Protein AF-A0AAD7ADW1-F1 (afdb_monomer_lite)

Foldseek 3Di:
DDDPDDQPLDQDPVNVPPVLQVVVLVVCLVVQKDKDWPPDADPDPRDPVSVCCVVNNQWDWDDDPTMIMIHGSDPVSNVVVLQVDDFDADPDPDPVRLQVQLVVPADPVLQPDDPPDDPPDDPDPSQVSVLVSSVVSSCVVGVSWPWPQQDDDPDNVLTFRTWTWHDDPPPQIEIETEAEAEAPPCVVVVVQLPDCPHSCVVVVVVHHDYYDYHYPYDDD

Radius of gyration: 21.93 Å; chains: 1; bounding box: 51×50×72 Å

pLDDT: mean 74.42, std 15.29, range [32.97, 94.06]

Structure (mmCIF, N/CA/C/O backbone):
data_AF-A0AAD7ADW1-F1
#
_entry.id   AF-A0AAD7ADW1-F1
#
loop_
_atom_site.group_PDB
_atom_site.id
_atom_site.type_symbol
_atom_site.label_atom_id
_atom_site.label_alt_id
_atom_site.label_comp_id
_atom_site.label_asym_id
_atom_site.label_entity_id
_atom_site.label_seq_id
_atom_site.pdbx_PDB_ins_code
_atom_site.Cartn_x
_atom_site.Cartn_y
_atom_site.Cartn_z
_atom_site.occupancy
_atom_site.B_iso_or_equiv
_atom_site.auth_seq_id
_atom_site.auth_comp_id
_atom_site.auth_asym_id
_atom_site.auth_atom_id
_atom_site.pdbx_PDB_model_num
ATOM 1 N N . MET A 1 1 ? 5.273 10.277 -41.025 1.00 32.97 1 MET A N 1
ATOM 2 C CA . MET A 1 1 ? 4.365 9.192 -41.452 1.00 32.97 1 MET A CA 1
ATOM 3 C C . MET A 1 1 ? 3.601 8.736 -40.211 1.00 32.97 1 MET A C 1
ATOM 5 O O . MET A 1 1 ? 4.194 8.105 -39.349 1.00 32.97 1 MET A O 1
ATOM 9 N N . ARG A 1 2 ? 2.361 9.212 -40.030 1.00 33.06 2 ARG A N 1
ATOM 10 C CA . ARG A 1 2 ? 1.515 8.905 -38.862 1.00 33.06 2 ARG A CA 1
ATOM 11 C C . ARG A 1 2 ? 0.907 7.514 -39.063 1.00 33.06 2 ARG A C 1
ATOM 13 O O . ARG A 1 2 ? 0.354 7.270 -40.129 1.00 33.06 2 ARG A O 1
ATOM 20 N N . ARG A 1 3 ? 1.047 6.612 -38.088 1.00 39.38 3 ARG A N 1
ATOM 21 C CA . ARG A 1 3 ? 0.281 5.358 -38.040 1.00 39.38 3 ARG A CA 1
ATOM 22 C C . ARG A 1 3 ? -0.955 5.591 -37.179 1.00 39.38 3 ARG A C 1
ATOM 24 O O . ARG A 1 3 ? -0.830 6.104 -36.070 1.00 39.38 3 ARG A O 1
ATOM 31 N N . ASP A 1 4 ? -2.106 5.193 -37.705 1.00 40.00 4 ASP A N 1
ATOM 32 C CA . ASP A 1 4 ? -3.432 5.195 -37.077 1.00 40.00 4 ASP A CA 1
ATOM 33 C C . ASP A 1 4 ? -3.526 4.193 -35.912 1.00 40.00 4 ASP A C 1
ATOM 35 O O . ASP A 1 4 ? -4.302 3.239 -35.926 1.00 40.00 4 ASP A O 1
ATOM 39 N N . GLY A 1 5 ? -2.688 4.369 -34.895 1.00 40.34 5 GLY A N 1
ATOM 40 C CA . GLY A 1 5 ? -2.762 3.628 -33.647 1.00 40.34 5 GLY A CA 1
ATOM 41 C C . GLY A 1 5 ? -3.269 4.556 -32.562 1.00 40.34 5 GLY A C 1
ATOM 42 O O . GLY A 1 5 ? -2.527 5.422 -32.109 1.00 40.34 5 GLY A O 1
ATOM 43 N N . GLN A 1 6 ? -4.517 4.375 -32.129 1.00 38.44 6 GLN A N 1
ATOM 44 C CA . GLN A 1 6 ? -4.940 4.859 -30.813 1.00 38.44 6 GLN A CA 1
ATOM 45 C C . GLN A 1 6 ? -3.859 4.451 -29.793 1.00 38.44 6 GLN A C 1
ATOM 47 O O . GLN A 1 6 ? -3.497 3.268 -29.773 1.00 38.44 6 GLN A O 1
ATOM 52 N N . PRO A 1 7 ? -3.306 5.385 -28.999 1.00 41.81 7 PRO A N 1
ATOM 53 C CA . PRO A 1 7 ? -2.331 5.038 -27.976 1.00 41.81 7 PRO A CA 1
ATOM 54 C C . PRO A 1 7 ? -2.943 3.986 -27.046 1.00 41.81 7 PRO A C 1
ATOM 56 O O . PRO A 1 7 ? -3.970 4.208 -26.404 1.00 41.81 7 PRO A O 1
ATOM 59 N N . ARG A 1 8 ? -2.352 2.788 -27.035 1.00 54.62 8 ARG A N 1
ATOM 60 C CA . ARG A 1 8 ? -2.798 1.685 -26.184 1.00 54.62 8 ARG A CA 1
ATOM 61 C C . ARG A 1 8 ? -2.138 1.857 -24.826 1.00 54.62 8 ARG A C 1
ATOM 63 O O . ARG A 1 8 ? -1.059 1.340 -24.580 1.00 54.62 8 ARG A O 1
ATOM 70 N N . PHE A 1 9 ? -2.789 2.630 -23.965 1.00 52.50 9 PHE A N 1
ATOM 71 C CA . PHE A 1 9 ? -2.283 2.946 -22.626 1.00 52.50 9 PHE A CA 1
ATOM 72 C C . PHE A 1 9 ? -2.281 1.742 -21.674 1.00 52.50 9 PHE A C 1
ATOM 74 O O . PHE A 1 9 ? -1.570 1.746 -20.672 1.00 52.50 9 PHE A O 1
ATOM 81 N N . LEU A 1 10 ? -3.069 0.709 -21.986 1.00 59.75 10 LEU A N 1
ATOM 82 C CA . LEU A 1 10 ? -3.155 -0.527 -21.216 1.00 59.75 10 LEU A CA 1
ATOM 83 C C . LEU A 1 10 ? -2.548 -1.682 -22.001 1.00 59.75 10 LEU A C 1
ATOM 85 O O . LEU A 1 10 ? -2.712 -1.771 -23.223 1.00 59.75 10 LEU A O 1
ATOM 89 N N . LEU A 1 11 ? -1.878 -2.586 -21.281 1.00 64.94 11 LEU A N 1
ATOM 90 C CA . LEU A 1 11 ? -1.445 -3.852 -21.855 1.00 64.94 11 LEU A CA 1
ATOM 91 C C . LEU A 1 11 ? -2.649 -4.552 -22.473 1.00 64.94 11 LEU A C 1
ATOM 93 O O . LEU A 1 11 ? -3.653 -4.818 -21.816 1.00 64.94 11 LEU A O 1
ATOM 97 N N . THR A 1 12 ? -2.525 -4.883 -23.750 1.00 68.50 12 THR A N 1
ATOM 98 C CA . THR A 1 12 ? -3.430 -5.858 -24.355 1.00 68.50 12 THR A CA 1
ATOM 99 C C . THR A 1 12 ? -3.202 -7.222 -23.698 1.00 68.50 12 THR A C 1
ATOM 101 O O . THR A 1 12 ? -2.087 -7.476 -23.237 1.00 68.50 12 THR A O 1
ATOM 104 N N . PRO A 1 13 ? -4.181 -8.145 -23.720 1.00 68.06 13 PRO A N 1
ATOM 105 C CA . PRO A 1 13 ? -3.963 -9.515 -23.250 1.00 68.06 13 PRO A CA 1
ATOM 106 C C . PRO A 1 13 ? -2.720 -10.170 -23.874 1.00 68.06 13 PRO A C 1
ATOM 108 O O . PRO A 1 13 ? -1.976 -10.864 -23.194 1.00 68.06 13 PRO A O 1
ATOM 111 N N . GLN A 1 14 ? -2.441 -9.869 -25.148 1.00 68.94 14 GLN A N 1
ATOM 112 C CA . GLN A 1 14 ? -1.245 -10.335 -25.850 1.00 68.94 14 GLN A CA 1
ATOM 113 C C . GLN A 1 14 ? 0.050 -9.715 -25.301 1.00 68.94 14 GLN A C 1
ATOM 115 O O . GLN A 1 14 ? 1.050 -10.408 -25.161 1.00 68.94 14 GLN A O 1
ATOM 120 N N . GLY A 1 15 ? 0.040 -8.415 -24.988 1.00 70.81 15 GLY A N 1
ATOM 121 C CA . GLY A 1 15 ? 1.185 -7.726 -24.387 1.00 70.81 15 GLY A CA 1
ATOM 122 C C . GLY A 1 15 ? 1.440 -8.158 -22.941 1.00 70.81 15 GLY A C 1
ATOM 123 O O . GLY A 1 15 ? 2.588 -8.210 -22.516 1.00 70.81 15 GLY A O 1
ATOM 124 N N . ALA A 1 16 ? 0.387 -8.520 -22.204 1.00 68.00 16 ALA A N 1
ATOM 125 C CA . ALA A 1 16 ? 0.479 -8.998 -20.825 1.00 68.00 16 ALA A CA 1
ATOM 126 C C . ALA A 1 16 ? 1.199 -10.348 -20.685 1.00 68.00 16 ALA A C 1
ATOM 128 O O . ALA A 1 16 ? 1.715 -10.644 -19.612 1.00 68.00 16 ALA A O 1
ATOM 129 N N . VAL A 1 17 ? 1.261 -11.138 -21.761 1.00 75.50 17 VAL A N 1
ATOM 130 C CA . VAL A 1 17 ? 1.973 -12.428 -21.808 1.00 75.50 17 VAL A CA 1
ATOM 131 C C . VAL A 1 17 ? 3.257 -12.375 -22.643 1.00 75.50 17 VAL A C 1
ATOM 133 O O . VAL A 1 17 ? 3.922 -13.393 -22.820 1.00 75.50 17 VAL A O 1
ATOM 136 N N . ASP A 1 18 ? 3.620 -11.207 -23.182 1.00 81.56 18 ASP A N 1
ATOM 137 C CA . ASP A 1 18 ? 4.847 -11.058 -23.961 1.00 81.56 18 ASP A CA 1
ATOM 138 C C . ASP A 1 18 ? 6.057 -10.985 -23.022 1.00 81.56 18 ASP A C 1
ATOM 140 O O . ASP A 1 18 ? 6.316 -9.968 -22.374 1.00 81.56 18 ASP A O 1
ATOM 144 N N . GLU A 1 19 ? 6.833 -12.067 -22.979 1.00 82.81 19 GLU A N 1
ATOM 145 C CA . GLU A 1 19 ? 8.042 -12.189 -22.156 1.00 82.81 19 GLU A CA 1
ATOM 146 C C . GLU A 1 19 ? 9.040 -11.040 -22.349 1.00 82.81 19 GLU A C 1
ATOM 148 O O . GLU A 1 19 ? 9.755 -10.671 -21.417 1.00 82.81 19 GLU A O 1
ATOM 153 N N . ARG A 1 20 ? 9.076 -10.425 -23.534 1.00 84.19 20 ARG A N 1
ATOM 154 C CA . ARG A 1 20 ? 9.951 -9.280 -23.812 1.00 84.19 20 ARG A CA 1
ATOM 155 C C . ARG A 1 20 ? 9.534 -8.055 -23.004 1.00 84.19 20 ARG A C 1
ATOM 157 O O . ARG A 1 20 ? 10.363 -7.424 -22.352 1.00 84.19 20 ARG A O 1
ATOM 164 N N . ILE A 1 21 ? 8.233 -7.764 -22.995 1.00 81.62 21 ILE A N 1
ATOM 165 C CA . ILE A 1 21 ? 7.638 -6.659 -22.231 1.00 81.62 21 ILE A CA 1
ATOM 166 C C . ILE A 1 21 ? 7.783 -6.933 -20.732 1.00 81.62 21 ILE A C 1
ATOM 168 O O . ILE A 1 21 ? 8.200 -6.057 -19.971 1.00 81.62 21 ILE A O 1
ATOM 172 N N . ILE A 1 22 ? 7.520 -8.175 -20.312 1.00 83.38 22 ILE A N 1
ATOM 173 C CA . ILE A 1 22 ? 7.650 -8.608 -18.917 1.00 83.38 22 ILE A CA 1
ATOM 174 C C . ILE A 1 22 ? 9.085 -8.405 -18.408 1.00 83.38 22 ILE A C 1
ATOM 176 O O . ILE A 1 22 ? 9.269 -7.914 -17.291 1.00 83.38 22 ILE A O 1
ATOM 180 N N . ARG A 1 23 ? 10.115 -8.729 -19.205 1.00 86.38 23 ARG A N 1
ATOM 181 C CA . ARG A 1 23 ? 11.525 -8.512 -18.826 1.00 86.38 23 ARG A CA 1
ATOM 182 C C . ARG A 1 23 ? 11.848 -7.040 -18.573 1.00 86.38 23 ARG A C 1
ATOM 184 O O . ARG A 1 23 ? 12.487 -6.734 -17.563 1.00 86.38 23 ARG A O 1
ATOM 191 N N . VAL A 1 24 ? 11.387 -6.135 -19.439 1.00 88.56 24 VAL A N 1
ATOM 192 C CA . VAL A 1 24 ? 11.601 -4.689 -19.260 1.00 88.56 24 VAL A CA 1
ATOM 193 C C . VAL A 1 24 ? 10.862 -4.189 -18.021 1.00 88.56 24 VAL A C 1
ATOM 195 O O . VAL A 1 24 ? 11.467 -3.543 -17.166 1.00 88.56 24 VAL A O 1
ATOM 198 N N . PHE A 1 25 ? 9.588 -4.554 -17.856 1.00 86.75 25 PHE A N 1
ATOM 199 C CA . PHE A 1 25 ? 8.800 -4.157 -16.689 1.00 86.75 25 PHE A CA 1
ATOM 200 C C . PHE A 1 25 ? 9.380 -4.670 -15.377 1.00 86.75 25 PHE A C 1
ATOM 202 O O . PHE A 1 25 ? 9.431 -3.910 -14.415 1.00 86.75 25 PHE A O 1
ATOM 209 N N . ARG A 1 26 ? 9.896 -5.905 -15.317 1.00 85.00 26 ARG A N 1
ATOM 210 C CA . ARG A 1 26 ? 10.587 -6.414 -14.117 1.00 85.00 26 ARG A CA 1
ATOM 211 C C . ARG A 1 26 ? 11.742 -5.507 -13.702 1.00 85.00 26 ARG A C 1
ATOM 213 O O . ARG A 1 26 ? 11.873 -5.210 -12.519 1.00 85.00 26 ARG A O 1
ATOM 220 N N . LYS A 1 27 ? 12.548 -5.038 -14.656 1.00 86.50 27 LYS A N 1
ATOM 221 C CA . LYS A 1 27 ? 13.654 -4.114 -14.372 1.00 86.50 27 LYS A CA 1
ATOM 222 C C . LYS A 1 27 ? 13.159 -2.729 -13.961 1.00 86.50 27 LYS A C 1
ATOM 224 O O . LYS A 1 27 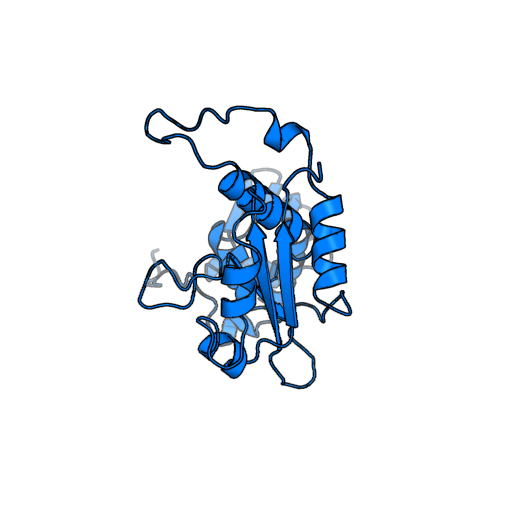? 13.643 -2.194 -12.967 1.00 86.50 27 LYS A O 1
ATOM 229 N N . LEU A 1 28 ? 12.158 -2.188 -14.655 1.00 87.44 28 LEU A N 1
ATOM 230 C CA . LEU A 1 28 ? 11.546 -0.906 -14.293 1.00 87.44 28 LEU A CA 1
ATOM 231 C C . LEU A 1 28 ? 10.873 -0.943 -12.915 1.00 87.44 28 LEU A C 1
ATOM 233 O O . LEU A 1 28 ? 10.901 0.045 -12.193 1.00 87.44 28 LEU A O 1
ATOM 237 N N . PHE A 1 29 ? 10.322 -2.079 -12.487 1.00 81.56 29 PHE A N 1
ATOM 238 C CA . PHE A 1 29 ? 9.781 -2.213 -11.134 1.00 81.56 29 PHE A CA 1
ATOM 239 C C . PHE A 1 29 ? 10.848 -2.167 -10.039 1.00 81.56 29 PHE A C 1
ATOM 241 O O . PHE A 1 29 ? 10.517 -1.770 -8.923 1.00 81.56 29 PHE A O 1
ATOM 248 N N . VAL A 1 30 ? 12.088 -2.563 -10.346 1.00 81.50 30 VAL A N 1
ATOM 249 C CA . VAL A 1 30 ? 13.218 -2.529 -9.405 1.00 81.50 30 VAL A CA 1
ATOM 250 C C . VAL A 1 30 ? 13.852 -1.140 -9.347 1.00 81.50 30 VAL A C 1
ATOM 252 O O . VAL A 1 30 ? 14.114 -0.649 -8.256 1.00 81.50 30 VAL A O 1
ATOM 255 N N . GLY A 1 31 ? 14.109 -0.518 -10.502 1.00 78.75 31 GLY A N 1
ATOM 256 C CA . GLY A 1 31 ? 14.897 0.719 -10.589 1.00 78.75 31 GLY A CA 1
ATOM 257 C C . GLY A 1 31 ? 14.119 1.986 -10.941 1.00 78.75 31 GLY A C 1
ATOM 258 O O . GLY A 1 31 ? 14.729 3.044 -11.017 1.00 78.75 31 GLY A O 1
ATOM 259 N N . GLU A 1 32 ? 12.810 1.889 -11.202 1.00 77.75 32 GLU A N 1
ATOM 260 C CA . GLU A 1 32 ? 11.921 2.929 -11.771 1.00 77.75 32 GLU A CA 1
ATOM 261 C C . GLU A 1 32 ? 12.278 3.372 -13.197 1.00 77.75 32 GLU A C 1
ATOM 263 O O . GLU A 1 32 ? 11.392 3.609 -14.018 1.00 77.75 32 GLU A O 1
ATOM 268 N N . THR A 1 33 ? 13.571 3.423 -13.498 1.00 88.00 33 THR A N 1
ATOM 269 C CA . THR A 1 33 ? 14.165 3.831 -14.763 1.00 88.00 33 THR A CA 1
ATOM 270 C C . THR A 1 33 ? 15.351 2.916 -15.077 1.00 88.00 33 THR A C 1
ATOM 272 O O . THR A 1 33 ? 16.035 2.427 -14.177 1.00 88.00 33 THR A O 1
ATOM 275 N N . ILE A 1 34 ? 15.611 2.673 -16.358 1.00 90.81 34 ILE A N 1
ATOM 276 C CA . ILE A 1 34 ? 16.813 1.984 -16.840 1.00 90.81 34 ILE A CA 1
ATOM 277 C C . ILE A 1 34 ? 17.608 2.987 -17.669 1.00 90.81 34 ILE A C 1
ATOM 279 O O . ILE A 1 34 ? 17.068 3.553 -18.615 1.00 90.81 34 ILE A O 1
ATOM 283 N N . ILE A 1 35 ? 18.878 3.197 -17.329 1.00 90.69 35 ILE A N 1
ATOM 284 C CA . ILE A 1 35 ? 19.767 4.134 -18.025 1.00 90.69 35 ILE A CA 1
ATOM 285 C C . ILE A 1 35 ? 21.012 3.372 -18.474 1.00 90.69 35 ILE A C 1
ATOM 287 O O . ILE A 1 35 ? 21.590 2.626 -17.685 1.00 90.69 35 ILE A O 1
ATOM 291 N N . TYR A 1 36 ? 21.413 3.550 -19.730 1.00 90.88 36 TYR A N 1
ATOM 292 C CA . TYR A 1 36 ? 22.637 2.969 -20.289 1.00 90.88 36 TYR A CA 1
ATOM 293 C C . TYR A 1 36 ? 23.194 3.840 -21.422 1.00 90.88 36 TYR A C 1
ATOM 295 O O . TYR A 1 36 ? 22.485 4.703 -21.952 1.00 90.88 36 TYR A O 1
ATOM 303 N N . GLY A 1 37 ? 24.475 3.674 -21.759 1.00 89.50 37 GLY A N 1
ATOM 304 C CA . GLY A 1 37 ? 25.110 4.443 -22.824 1.00 89.50 37 GLY A CA 1
ATOM 305 C C . GLY A 1 37 ? 24.563 4.072 -24.201 1.00 89.50 37 GLY A C 1
ATOM 306 O O . GLY A 1 37 ? 24.255 2.917 -24.473 1.00 89.50 37 GLY A O 1
ATOM 307 N N . ALA A 1 38 ? 24.468 5.049 -25.103 1.00 82.75 38 ALA A N 1
ATOM 308 C CA . ALA A 1 38 ? 23.937 4.832 -26.454 1.00 82.75 38 ALA A CA 1
ATOM 309 C C . ALA A 1 38 ? 24.773 3.847 -27.298 1.00 82.75 38 ALA A C 1
ATOM 311 O O . ALA A 1 38 ? 24.255 3.266 -28.250 1.00 82.75 38 ALA A O 1
ATOM 312 N N . ASN A 1 39 ? 26.048 3.673 -26.937 1.00 84.00 39 ASN A N 1
ATOM 313 C CA . ASN A 1 39 ? 26.985 2.745 -27.572 1.00 84.00 39 ASN A CA 1
ATOM 314 C C . ASN A 1 39 ? 27.275 1.507 -26.709 1.00 84.00 39 ASN A C 1
ATOM 316 O O . ASN A 1 39 ? 28.101 0.684 -27.102 1.00 84.00 39 ASN A O 1
ATOM 320 N N . ASP A 1 40 ? 26.643 1.398 -25.540 1.00 85.06 40 ASP A N 1
ATOM 321 C CA . ASP A 1 40 ? 26.821 0.260 -24.647 1.00 85.06 40 ASP A CA 1
ATOM 322 C C . ASP A 1 40 ? 25.859 -0.866 -25.038 1.00 85.06 40 ASP A C 1
ATOM 324 O O . ASP A 1 40 ? 24.816 -0.638 -25.659 1.00 85.06 40 ASP A O 1
ATOM 328 N N . GLU A 1 41 ? 26.194 -2.091 -24.637 1.00 82.88 41 GLU A N 1
ATOM 329 C CA . GLU A 1 41 ? 25.244 -3.198 -24.695 1.00 82.88 41 GLU A CA 1
ATOM 330 C C . GLU A 1 41 ? 24.034 -2.927 -23.791 1.00 82.88 41 GLU A C 1
ATOM 332 O O . GLU A 1 41 ? 24.129 -2.277 -22.743 1.00 82.88 41 GLU A O 1
ATOM 337 N N . GLU A 1 42 ? 22.877 -3.455 -24.186 1.00 83.69 42 GLU A N 1
ATOM 338 C CA . GLU A 1 42 ? 21.656 -3.315 -23.411 1.00 83.69 42 GLU A CA 1
ATOM 339 C C . GLU A 1 42 ? 21.807 -3.882 -21.978 1.00 83.69 42 GLU A C 1
ATOM 341 O O . GLU A 1 42 ? 22.298 -4.997 -21.763 1.00 83.69 42 GLU A O 1
ATOM 346 N N . PRO A 1 43 ? 21.341 -3.155 -20.948 1.00 83.00 43 PRO A N 1
ATOM 347 C CA . PRO A 1 43 ? 21.697 -3.455 -19.572 1.00 83.00 43 PRO A CA 1
ATOM 348 C C . PRO A 1 43 ? 21.007 -4.711 -19.038 1.00 83.00 43 PRO A C 1
ATOM 350 O O . PRO A 1 43 ? 19.791 -4.909 -19.137 1.00 83.00 43 PRO A O 1
ATOM 353 N N . GLY A 1 44 ? 21.798 -5.534 -18.347 1.00 75.06 44 GLY A N 1
ATOM 354 C CA . GLY A 1 44 ? 21.318 -6.643 -17.529 1.00 75.06 44 GLY A CA 1
ATOM 355 C C . GLY A 1 44 ? 20.545 -7.711 -18.306 1.00 75.06 44 GLY A C 1
ATOM 356 O O . GLY A 1 44 ? 19.544 -8.213 -17.787 1.00 75.06 44 GLY A O 1
ATOM 357 N N . GLY A 1 45 ? 20.990 -8.038 -19.520 1.00 80.12 45 GLY A N 1
ATOM 358 C CA . GLY A 1 45 ? 20.441 -9.130 -20.328 1.00 80.12 45 GLY A CA 1
ATOM 359 C C . GLY A 1 45 ? 19.145 -8.791 -21.064 1.00 80.12 45 GLY A C 1
ATOM 360 O O . GLY A 1 45 ? 18.425 -9.705 -21.461 1.00 80.12 45 GLY A O 1
ATOM 361 N N . LEU A 1 46 ? 18.822 -7.503 -21.216 1.00 86.00 46 LEU A N 1
ATOM 362 C CA . LEU A 1 46 ? 17.815 -7.082 -22.189 1.00 86.00 46 LEU A CA 1
ATOM 363 C C . LEU A 1 46 ? 18.381 -7.231 -23.600 1.00 86.00 46 LEU A C 1
ATOM 365 O O . LEU A 1 46 ? 19.571 -7.039 -23.814 1.00 86.00 46 LEU A O 1
ATOM 369 N N . ALA A 1 47 ? 17.523 -7.540 -24.563 1.00 85.81 47 ALA A N 1
ATOM 370 C CA . ALA A 1 47 ? 17.861 -7.440 -25.977 1.00 85.81 47 ALA A CA 1
ATOM 371 C C . ALA A 1 47 ? 17.232 -6.182 -26.587 1.00 85.81 47 ALA A C 1
ATOM 373 O O . ALA A 1 47 ? 16.194 -5.705 -26.121 1.00 85.81 47 ALA A O 1
ATOM 374 N N . ARG A 1 48 ? 17.773 -5.697 -27.711 1.00 82.12 48 ARG A N 1
ATOM 375 C CA . ARG A 1 48 ? 17.160 -4.599 -28.483 1.00 82.12 48 ARG A CA 1
ATOM 376 C C . ARG A 1 48 ? 15.678 -4.842 -28.791 1.00 82.12 48 ARG A C 1
ATOM 378 O O . ARG A 1 48 ? 14.858 -3.929 -28.744 1.00 82.12 48 ARG A O 1
ATOM 385 N N . THR A 1 49 ? 15.320 -6.094 -29.064 1.00 83.00 49 THR A N 1
ATOM 386 C CA . THR A 1 49 ? 13.941 -6.522 -29.335 1.00 83.00 49 THR A CA 1
ATOM 387 C C . THR A 1 49 ? 13.004 -6.363 -28.138 1.00 83.00 49 THR A C 1
ATOM 389 O O . THR A 1 49 ? 11.802 -6.219 -28.354 1.00 83.00 49 THR A O 1
ATOM 392 N N . ASP A 1 50 ? 13.526 -6.342 -26.908 1.00 83.88 50 ASP A N 1
ATOM 393 C CA . ASP A 1 50 ? 12.749 -6.059 -25.699 1.00 83.88 50 ASP A CA 1
ATOM 394 C C . ASP A 1 50 ? 12.374 -4.567 -25.622 1.00 83.88 50 ASP A C 1
ATOM 396 O O . ASP A 1 50 ? 11.252 -4.204 -25.261 1.00 83.88 50 ASP A O 1
ATOM 400 N N . ILE A 1 51 ? 13.286 -3.695 -26.056 1.00 83.06 51 ILE A N 1
ATOM 401 C CA . ILE A 1 51 ? 13.156 -2.228 -26.019 1.00 83.06 51 ILE A CA 1
ATOM 402 C C . ILE A 1 51 ? 12.280 -1.702 -27.168 1.00 83.06 51 ILE A C 1
ATOM 404 O O . ILE A 1 51 ? 11.643 -0.653 -27.061 1.00 83.06 51 ILE A O 1
ATOM 408 N N . ASN A 1 52 ? 12.151 -2.457 -28.260 1.00 83.25 52 ASN A N 1
ATOM 409 C CA . ASN A 1 52 ? 11.237 -2.121 -29.359 1.00 83.25 52 ASN A CA 1
ATOM 410 C C . ASN A 1 52 ? 9.753 -2.096 -28.934 1.00 83.25 52 ASN A C 1
ATOM 412 O O . ASN A 1 52 ? 8.913 -1.583 -29.669 1.00 83.25 52 ASN A O 1
ATOM 416 N N . SER A 1 53 ? 9.417 -2.572 -27.728 1.00 75.62 53 SER A N 1
ATOM 417 C CA . SER A 1 53 ? 8.087 -2.401 -27.125 1.00 75.62 53 SER A CA 1
ATOM 418 C C . SER A 1 53 ? 7.676 -0.929 -26.922 1.00 75.62 53 SER A C 1
ATOM 42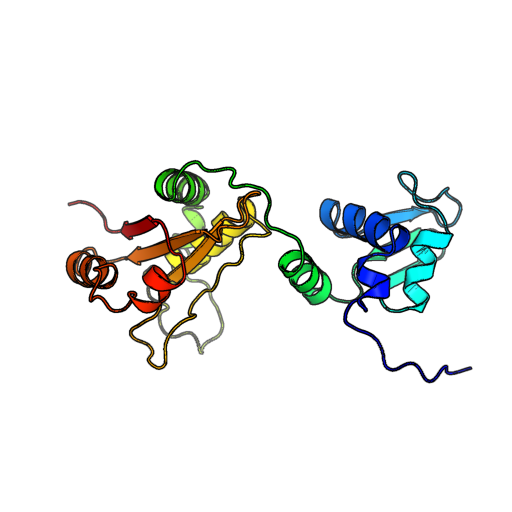0 O O . SER A 1 53 ? 6.483 -0.649 -26.779 1.00 75.62 53 SER A O 1
ATOM 422 N N . HIS A 1 54 ? 8.613 0.027 -27.000 1.00 79.00 54 HIS A N 1
ATOM 423 C CA . HIS A 1 54 ? 8.294 1.462 -27.023 1.00 79.00 54 HIS A CA 1
ATOM 424 C C . HIS A 1 54 ? 7.400 1.848 -28.217 1.00 79.00 54 HIS A C 1
ATOM 426 O O . HIS A 1 54 ? 6.510 2.682 -28.071 1.00 79.00 54 HIS A O 1
ATOM 432 N N . GLU A 1 55 ? 7.555 1.194 -29.377 1.00 79.25 55 GLU A N 1
ATOM 433 C CA . GLU A 1 55 ? 6.740 1.455 -30.578 1.00 79.25 55 GLU A CA 1
ATOM 434 C C . GLU A 1 55 ? 5.257 1.112 -30.370 1.00 79.25 55 GLU A C 1
ATOM 436 O O . GLU A 1 55 ? 4.385 1.576 -31.104 1.00 79.25 55 GLU A O 1
ATOM 441 N N . GLN A 1 56 ? 4.970 0.280 -29.367 1.00 74.69 56 GLN A N 1
ATOM 442 C CA . GLN A 1 56 ? 3.630 -0.173 -29.003 1.00 74.69 56 GLN A CA 1
ATOM 443 C C . GLN A 1 56 ? 3.019 0.680 -27.879 1.00 74.69 56 GLN A C 1
ATOM 445 O O . GLN A 1 56 ? 1.870 0.453 -27.505 1.00 74.69 56 GLN A O 1
ATOM 450 N N . GLY A 1 57 ? 3.762 1.666 -27.361 1.00 75.56 57 GLY A N 1
ATOM 451 C CA . GLY A 1 57 ? 3.322 2.561 -26.290 1.00 75.56 57 GLY A CA 1
ATOM 452 C C . GLY A 1 57 ? 3.401 1.961 -24.885 1.00 75.56 57 GLY A C 1
ATOM 453 O O . GLY A 1 57 ? 2.796 2.510 -23.971 1.00 75.56 57 GLY A O 1
ATOM 454 N N . TYR A 1 58 ? 4.116 0.844 -24.702 1.00 77.88 58 TYR A N 1
ATOM 455 C CA . TYR A 1 58 ? 4.220 0.175 -23.400 1.00 77.88 58 TYR A CA 1
ATOM 456 C C . TYR A 1 58 ? 5.325 0.731 -22.498 1.00 77.88 58 TYR A C 1
ATOM 458 O O . TYR A 1 58 ? 5.229 0.595 -21.282 1.00 77.88 58 TYR A O 1
ATOM 466 N N . ILE A 1 59 ? 6.361 1.335 -23.074 1.00 86.12 59 ILE A N 1
ATOM 467 C CA . ILE A 1 59 ? 7.451 1.999 -22.352 1.00 86.12 59 ILE A CA 1
ATOM 468 C C . ILE A 1 59 ? 7.740 3.346 -23.011 1.00 86.12 59 ILE A C 1
ATOM 470 O O . ILE A 1 59 ? 7.486 3.525 -24.205 1.00 86.12 59 ILE A O 1
ATOM 474 N N . TYR A 1 60 ? 8.268 4.292 -22.241 1.00 87.25 60 TYR A N 1
ATOM 475 C CA . TYR A 1 60 ? 8.824 5.530 -22.772 1.00 87.25 60 TYR A CA 1
ATOM 476 C C . TYR A 1 60 ? 10.328 5.373 -22.967 1.00 87.25 60 TYR A C 1
ATOM 478 O O . TYR A 1 60 ? 11.015 4.783 -22.131 1.00 87.25 60 TYR A O 1
ATOM 486 N N . LEU A 1 61 ? 10.814 5.885 -24.095 1.00 89.56 61 LEU A N 1
ATOM 487 C CA . LEU A 1 61 ? 12.212 5.833 -24.489 1.00 89.56 61 LEU A CA 1
ATOM 488 C C . LEU A 1 61 ? 12.688 7.253 -24.781 1.00 89.56 61 LEU A C 1
ATOM 490 O O . LEU A 1 61 ? 12.211 7.891 -25.718 1.00 89.56 61 LEU A O 1
ATOM 494 N N . GLU A 1 62 ? 13.650 7.718 -23.999 1.00 90.25 62 GLU A N 1
ATOM 495 C CA . GLU A 1 62 ? 14.337 8.982 -24.218 1.00 90.25 62 GLU A CA 1
ATOM 496 C C . GLU A 1 62 ? 15.763 8.701 -24.678 1.00 90.25 62 GLU A C 1
ATOM 498 O O . GLU A 1 62 ? 16.522 7.990 -24.018 1.00 90.25 62 GLU A O 1
ATOM 503 N N . ILE A 1 63 ? 16.116 9.235 -25.846 1.00 89.12 63 ILE A N 1
ATOM 504 C CA . ILE A 1 63 ? 17.435 9.059 -26.451 1.00 89.12 63 ILE A CA 1
ATOM 505 C C . ILE A 1 63 ? 18.117 10.420 -26.481 1.00 89.12 63 ILE A C 1
ATOM 507 O O . ILE A 1 63 ? 17.655 11.347 -27.144 1.00 89.12 63 ILE A O 1
ATOM 511 N N . SER A 1 64 ? 19.235 10.511 -25.775 1.00 89.88 64 SER A N 1
ATOM 512 C CA . SER A 1 64 ? 20.166 11.634 -25.814 1.00 89.88 64 SER A CA 1
ATOM 513 C C . SER A 1 64 ? 21.443 11.237 -26.560 1.00 89.88 64 SER A C 1
ATOM 515 O O . SER A 1 64 ? 21.645 10.075 -26.906 1.00 89.88 64 SER A O 1
ATOM 517 N N . ALA A 1 65 ? 22.336 12.201 -26.806 1.00 87.44 65 ALA A N 1
ATOM 518 C CA . ALA A 1 65 ? 23.555 11.980 -27.593 1.00 87.44 65 ALA A CA 1
ATOM 519 C C . ALA A 1 65 ? 24.477 10.874 -27.037 1.00 87.44 65 ALA A C 1
ATOM 521 O O . ALA A 1 65 ? 25.202 10.242 -27.800 1.00 87.44 65 ALA A O 1
ATOM 522 N N . SER A 1 66 ? 24.461 10.646 -25.723 1.00 90.81 66 SER A N 1
ATOM 523 C CA . SER A 1 66 ? 25.316 9.665 -25.045 1.00 90.81 66 SER A CA 1
ATOM 524 C C . SER A 1 66 ? 24.547 8.607 -24.260 1.00 90.81 66 SER A C 1
ATOM 526 O O . SER A 1 66 ? 25.147 7.612 -23.861 1.00 90.81 66 SER A O 1
ATOM 528 N N . THR A 1 67 ? 23.248 8.790 -24.032 1.00 91.62 67 THR A N 1
ATOM 529 C CA . THR A 1 67 ? 22.471 7.968 -23.101 1.00 91.62 67 THR A CA 1
ATOM 530 C C . THR A 1 67 ? 21.116 7.596 -23.668 1.00 91.62 67 THR A C 1
ATOM 532 O O . THR A 1 67 ? 20.477 8.362 -24.390 1.00 91.62 67 THR A O 1
ATOM 535 N N . ILE A 1 68 ? 20.668 6.405 -23.296 1.00 90.50 68 ILE A N 1
ATOM 536 C CA . ILE A 1 68 ? 19.311 5.933 -23.507 1.00 90.50 68 ILE A CA 1
ATOM 537 C C . ILE A 1 68 ? 18.683 5.726 -22.135 1.00 90.50 68 ILE A C 1
ATOM 539 O O . ILE A 1 68 ? 19.249 5.050 -21.273 1.00 90.50 68 ILE A O 1
ATOM 543 N N . GLN A 1 69 ? 17.503 6.306 -21.948 1.00 92.06 69 GLN A N 1
ATOM 544 C CA . GLN A 1 69 ? 16.704 6.187 -20.743 1.00 92.06 69 GLN A CA 1
ATOM 545 C C . GLN A 1 69 ? 15.366 5.526 -21.075 1.00 92.06 69 GLN A C 1
ATOM 547 O O . GLN A 1 69 ? 14.652 5.948 -21.983 1.00 92.06 69 GLN A O 1
ATOM 552 N N . ILE A 1 70 ? 15.027 4.484 -20.322 1.00 91.62 70 ILE A N 1
ATOM 553 C CA . ILE A 1 70 ? 13.758 3.766 -20.424 1.00 91.62 70 ILE A CA 1
ATOM 554 C C . ILE A 1 70 ? 12.993 3.965 -19.122 1.00 91.62 70 ILE A C 1
ATOM 556 O O . ILE A 1 70 ? 13.538 3.724 -18.044 1.00 91.62 70 ILE A O 1
ATOM 560 N N . SER A 1 71 ? 11.724 4.337 -19.221 1.00 90.19 71 SER A N 1
ATOM 561 C CA . SER A 1 71 ? 10.810 4.451 -18.084 1.00 90.19 71 SER A CA 1
ATOM 562 C C . SER A 1 71 ? 9.420 3.916 -18.437 1.00 90.19 71 SER A C 1
ATOM 564 O O . SER A 1 71 ? 9.138 3.542 -19.581 1.00 90.19 71 SER A O 1
ATOM 566 N N . PHE A 1 72 ? 8.528 3.861 -17.447 1.00 86.69 72 PHE A N 1
ATOM 567 C CA . PHE A 1 72 ? 7.101 3.703 -17.726 1.00 86.69 72 PHE A CA 1
ATOM 568 C C . PHE A 1 72 ? 6.603 4.876 -18.577 1.00 86.69 72 PHE A C 1
ATOM 570 O O . PHE A 1 72 ? 7.019 6.017 -18.377 1.00 86.69 72 PHE A O 1
ATOM 577 N N . SER A 1 73 ? 5.678 4.605 -19.496 1.00 83.25 73 SER A N 1
ATOM 578 C CA . SER A 1 73 ? 5.102 5.608 -20.394 1.00 83.25 73 SER A CA 1
ATOM 579 C C . SER A 1 73 ? 4.418 6.758 -19.661 1.00 83.25 73 SER A C 1
ATOM 581 O O . SER A 1 73 ? 4.321 7.858 -20.197 1.00 83.25 73 SER A O 1
ATOM 583 N N . PHE A 1 74 ? 3.947 6.510 -18.439 1.00 79.06 74 PHE A N 1
ATOM 584 C CA . PHE A 1 74 ? 3.419 7.521 -17.532 1.00 79.06 74 PHE A CA 1
ATOM 585 C C . PHE A 1 74 ? 3.422 6.989 -16.084 1.00 79.06 74 PHE A C 1
ATOM 587 O O . PHE A 1 74 ? 3.331 5.774 -15.884 1.00 79.06 74 PHE A O 1
ATOM 594 N N . PRO A 1 75 ? 3.474 7.860 -15.054 1.00 71.62 75 PRO A N 1
ATOM 595 C CA . PRO A 1 75 ? 3.580 7.435 -13.651 1.00 71.62 75 PRO A CA 1
ATOM 596 C C . PRO A 1 75 ? 2.476 6.470 -13.193 1.00 71.62 75 PRO A C 1
ATOM 598 O O . PRO A 1 75 ? 2.752 5.498 -12.490 1.00 71.62 75 PRO A O 1
ATOM 601 N N . LEU A 1 76 ? 1.232 6.684 -13.644 1.00 72.00 76 LEU A N 1
ATOM 602 C CA . LEU A 1 76 ? 0.093 5.822 -13.298 1.00 72.00 76 LEU A CA 1
ATOM 603 C C . LEU A 1 76 ? 0.221 4.402 -13.869 1.00 72.00 76 LEU A C 1
ATOM 605 O O . LEU A 1 76 ? -0.303 3.467 -13.272 1.00 72.00 76 LEU A O 1
ATOM 609 N N . GLN A 1 77 ? 0.945 4.209 -14.977 1.00 77.75 77 GLN A N 1
ATOM 610 C CA . GLN A 1 77 ? 1.091 2.901 -15.615 1.00 77.75 77 GLN A CA 1
ATOM 611 C C . GLN A 1 77 ? 1.715 1.890 -14.652 1.00 77.75 77 GLN A C 1
ATOM 613 O O . GLN A 1 77 ? 1.252 0.757 -14.556 1.00 77.75 77 GLN A O 1
ATOM 618 N N . ARG A 1 78 ? 2.730 2.315 -13.891 1.00 77.56 78 ARG A N 1
ATOM 619 C CA . ARG A 1 78 ? 3.387 1.479 -12.883 1.00 77.56 78 ARG A CA 1
ATOM 620 C C . ARG A 1 78 ? 2.399 1.004 -11.821 1.00 77.56 78 ARG A C 1
ATOM 622 O O . ARG A 1 78 ? 2.372 -0.188 -11.534 1.00 77.56 78 ARG A O 1
ATOM 629 N N . GLY A 1 79 ? 1.585 1.919 -11.292 1.00 70.50 79 GLY A N 1
ATOM 630 C CA . GLY A 1 79 ? 0.570 1.610 -10.283 1.00 70.50 79 GLY A CA 1
ATOM 631 C C . GLY A 1 79 ? -0.500 0.654 -10.812 1.00 70.50 79 GLY A C 1
ATOM 632 O O . GLY A 1 79 ? -0.821 -0.337 -10.163 1.00 70.50 79 GLY A O 1
ATOM 633 N N . MET A 1 80 ? -0.989 0.881 -12.034 1.00 70.56 80 MET A N 1
ATOM 634 C CA . MET A 1 80 ? -1.971 -0.002 -12.680 1.00 70.56 80 MET A CA 1
ATOM 635 C C . MET A 1 80 ? -1.411 -1.404 -12.947 1.00 70.56 80 MET A C 1
ATOM 637 O O . MET A 1 80 ? -2.090 -2.410 -12.735 1.00 70.56 80 MET A O 1
ATOM 641 N N . LEU A 1 81 ? -0.156 -1.485 -13.391 1.00 73.50 81 LEU A N 1
ATOM 642 C CA . LEU A 1 81 ? 0.529 -2.755 -13.597 1.00 73.50 81 LEU A CA 1
ATOM 643 C C . LEU A 1 81 ? 0.803 -3.458 -12.265 1.00 73.50 81 LEU A C 1
ATOM 645 O O . LEU A 1 81 ? 0.571 -4.655 -12.172 1.00 73.50 81 LEU A O 1
ATOM 649 N N . GLN A 1 82 ? 1.213 -2.732 -11.219 1.00 70.19 82 GLN A N 1
ATOM 650 C CA . GLN A 1 82 ? 1.324 -3.265 -9.855 1.00 70.19 82 GLN A CA 1
ATOM 651 C C . GLN A 1 82 ? 0.007 -3.858 -9.361 1.00 70.19 82 GLN A C 1
ATOM 653 O O . GLN A 1 82 ? 0.036 -4.942 -8.791 1.00 70.19 82 GLN A O 1
ATOM 658 N N . ALA A 1 83 ? -1.121 -3.192 -9.621 1.00 60.34 83 ALA A N 1
ATOM 659 C CA . ALA A 1 83 ? -2.449 -3.684 -9.259 1.00 60.34 83 ALA A CA 1
ATOM 660 C C . ALA A 1 83 ? -2.861 -4.946 -10.040 1.00 60.34 83 ALA A C 1
ATOM 662 O O . ALA A 1 83 ? -3.670 -5.731 -9.557 1.00 60.34 83 ALA A O 1
ATOM 663 N N . SER A 1 84 ? -2.302 -5.148 -11.238 1.00 62.88 84 SER A N 1
ATOM 664 C CA . SER A 1 84 ? -2.559 -6.329 -12.076 1.00 62.88 84 SER A CA 1
ATOM 665 C C . SER A 1 84 ? -1.644 -7.513 -11.744 1.00 62.88 84 SER A C 1
ATOM 667 O O . SER A 1 84 ? -1.907 -8.639 -12.166 1.00 62.88 84 SER A O 1
ATOM 669 N N . LEU A 1 85 ? -0.542 -7.276 -11.027 1.00 64.62 85 LEU A N 1
ATOM 670 C CA . LEU A 1 85 ? 0.337 -8.336 -10.553 1.00 64.62 85 LEU A CA 1
ATOM 671 C C . LEU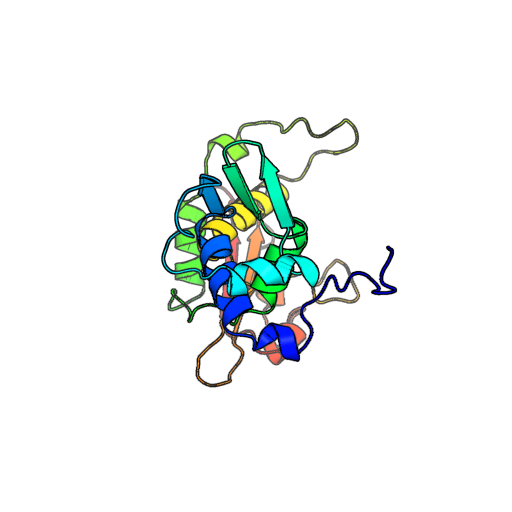 A 1 85 ? -0.283 -8.979 -9.316 1.00 64.62 85 LEU A C 1
ATOM 673 O O . LEU A 1 85 ? -0.761 -8.281 -8.423 1.00 64.62 85 LEU A O 1
ATOM 677 N N . GLN A 1 86 ? -0.219 -10.309 -9.230 1.00 55.00 86 GLN A N 1
ATOM 678 C CA . GLN A 1 86 ? -0.587 -10.994 -7.996 1.00 55.00 86 GLN A CA 1
ATOM 679 C C . GLN A 1 86 ? 0.230 -10.399 -6.834 1.00 55.00 86 GLN A C 1
ATOM 681 O O . GLN A 1 86 ? 1.454 -10.230 -6.970 1.00 55.00 86 GLN A O 1
ATOM 686 N N . PRO A 1 87 ? -0.417 -10.050 -5.706 1.00 55.03 87 PRO A N 1
ATOM 687 C CA . PRO A 1 87 ? 0.295 -9.647 -4.510 1.00 55.03 87 PRO A CA 1
ATOM 688 C C . PRO A 1 87 ? 1.325 -10.724 -4.164 1.00 55.03 87 PRO A C 1
ATOM 690 O O . PRO A 1 87 ? 1.050 -11.912 -4.354 1.00 55.03 87 PRO A O 1
ATOM 693 N N . PRO A 1 88 ? 2.507 -10.348 -3.653 1.00 54.66 88 PRO A N 1
ATOM 694 C CA . PRO A 1 88 ? 3.391 -11.348 -3.077 1.00 54.66 88 PRO A CA 1
ATOM 695 C C . PRO A 1 88 ? 2.617 -12.127 -1.993 1.00 54.66 88 PRO A C 1
ATOM 697 O O . PRO A 1 88 ? 1.781 -11.505 -1.316 1.00 54.66 88 PRO A O 1
ATOM 700 N N . PRO A 1 89 ? 2.891 -13.439 -1.818 1.00 54.72 89 PRO A N 1
ATOM 701 C CA . PRO A 1 89 ? 2.355 -14.222 -0.705 1.00 54.72 89 PRO A CA 1
ATOM 702 C C . PRO A 1 89 ? 2.506 -13.443 0.602 1.00 54.72 89 PRO A C 1
ATOM 704 O O . PRO A 1 89 ? 3.475 -12.686 0.748 1.00 54.72 89 PRO A O 1
ATOM 707 N N . SER A 1 90 ? 1.547 -13.567 1.524 1.00 57.69 90 SER A N 1
ATOM 708 C CA . SER A 1 90 ? 1.568 -12.779 2.758 1.00 57.69 90 SER A CA 1
ATOM 709 C C . SER A 1 90 ? 2.900 -12.984 3.494 1.00 57.69 90 SER A C 1
ATOM 711 O O . SER A 1 90 ? 3.249 -14.076 3.927 1.00 57.69 90 SER A O 1
ATOM 713 N N . ALA A 1 91 ? 3.683 -11.909 3.616 1.00 67.88 91 ALA A N 1
ATOM 714 C CA . ALA A 1 91 ? 4.911 -11.913 4.414 1.00 67.88 91 ALA A CA 1
ATOM 715 C C . ALA A 1 91 ? 4.613 -11.888 5.925 1.00 67.88 91 ALA A C 1
ATOM 717 O O . ALA A 1 91 ? 5.520 -12.035 6.741 1.00 67.88 91 ALA A O 1
ATOM 718 N N . PHE A 1 92 ? 3.346 -11.681 6.288 1.00 79.00 92 PHE A N 1
ATOM 719 C CA . PHE A 1 92 ? 2.877 -11.555 7.657 1.00 79.00 92 PHE A CA 1
ATOM 720 C C . PHE A 1 92 ? 1.903 -12.695 7.967 1.00 79.00 92 PHE A C 1
ATOM 722 O O . PHE A 1 92 ? 1.058 -13.003 7.122 1.00 79.00 92 PHE A O 1
ATOM 729 N N . PRO A 1 93 ? 2.028 -13.327 9.144 1.00 83.00 93 PRO A N 1
ATOM 730 C CA . PRO A 1 93 ? 1.163 -14.436 9.535 1.00 83.00 93 PRO A CA 1
ATOM 731 C C . PRO A 1 93 ? -0.251 -13.987 9.930 1.00 83.00 93 PRO A C 1
ATOM 733 O O . PRO A 1 93 ? -1.163 -14.799 9.859 1.00 83.00 93 PRO A O 1
ATOM 736 N N . ASP A 1 94 ? -0.423 -12.725 10.331 1.00 87.25 94 ASP A N 1
ATOM 737 C CA . ASP A 1 94 ? -1.678 -12.161 10.835 1.00 87.25 94 ASP A CA 1
ATOM 738 C C . ASP A 1 94 ? -1.683 -10.622 10.689 1.00 87.25 94 ASP A C 1
ATOM 740 O O . ASP A 1 94 ? -0.640 -9.991 10.441 1.00 87.25 94 ASP A O 1
ATOM 744 N N . VAL A 1 95 ? -2.865 -10.011 10.842 1.00 89.31 95 VAL A N 1
ATOM 745 C CA . VAL A 1 95 ? -3.045 -8.549 10.733 1.00 89.31 95 VAL A CA 1
ATOM 746 C C . VAL A 1 95 ? -2.286 -7.787 11.825 1.00 89.31 95 VAL A C 1
ATOM 748 O O . VAL A 1 95 ? -1.754 -6.703 11.575 1.00 89.31 95 VAL A O 1
ATOM 751 N N . PHE A 1 96 ? -2.162 -8.366 13.022 1.00 91.88 96 PHE A N 1
ATOM 752 C CA . PHE A 1 96 ? -1.487 -7.744 14.160 1.00 91.88 96 PHE A CA 1
ATOM 753 C C . PHE A 1 96 ? 0.007 -7.524 13.882 1.00 91.88 96 PHE A C 1
ATOM 755 O O . PHE A 1 96 ? 0.549 -6.444 14.139 1.00 91.88 96 PHE A O 1
ATOM 762 N N . ARG A 1 97 ? 0.687 -8.522 13.308 1.00 91.25 97 ARG A N 1
ATOM 763 C CA . ARG A 1 97 ? 2.094 -8.433 12.900 1.00 91.25 97 ARG A CA 1
ATOM 764 C C . ARG A 1 97 ? 2.296 -7.413 11.793 1.00 91.25 97 ARG A C 1
ATOM 766 O O . ARG A 1 97 ? 3.258 -6.652 11.873 1.00 91.25 97 ARG A O 1
ATOM 773 N N . LEU A 1 98 ? 1.396 -7.360 10.807 1.00 90.12 98 LEU A N 1
ATOM 774 C CA . LEU A 1 98 ? 1.439 -6.327 9.770 1.00 90.12 98 LEU A CA 1
ATOM 775 C C . LEU A 1 98 ? 1.367 -4.930 10.397 1.00 90.12 98 LEU A C 1
ATOM 777 O O . LEU A 1 98 ? 2.259 -4.116 10.175 1.00 90.12 98 LEU A O 1
ATOM 781 N N . VAL A 1 99 ? 0.328 -4.668 11.192 1.00 93.19 99 VAL A N 1
ATOM 782 C CA . VAL A 1 99 ? 0.105 -3.371 11.846 1.00 93.19 99 VAL A CA 1
ATOM 783 C C . VAL A 1 99 ? 1.303 -2.974 12.705 1.00 93.19 99 VAL A C 1
ATOM 785 O O . VAL A 1 99 ? 1.786 -1.848 12.610 1.00 93.19 99 VAL A O 1
ATOM 788 N N . THR A 1 100 ? 1.829 -3.911 13.497 1.00 94.06 100 THR A N 1
ATOM 789 C CA . THR A 1 100 ? 2.987 -3.670 14.365 1.00 94.06 100 THR A CA 1
ATOM 790 C C . THR A 1 100 ? 4.206 -3.217 13.561 1.00 94.06 100 THR A C 1
ATOM 792 O O . THR A 1 100 ? 4.874 -2.256 13.943 1.00 94.06 100 THR A O 1
ATOM 795 N N . GLU A 1 101 ? 4.510 -3.878 12.441 1.00 92.81 101 GLU A N 1
ATOM 796 C CA . GLU A 1 101 ? 5.633 -3.472 11.590 1.00 92.81 101 GLU A CA 1
ATOM 797 C C . GLU A 1 101 ? 5.369 -2.144 10.870 1.00 92.81 101 GLU A C 1
ATOM 799 O O . GLU A 1 101 ? 6.288 -1.340 10.737 1.00 92.81 101 GLU A O 1
ATOM 804 N N . VAL A 1 102 ? 4.125 -1.863 10.463 1.00 92.25 102 VAL A N 1
ATOM 805 C CA . VAL A 1 102 ? 3.746 -0.566 9.875 1.00 92.25 102 VAL A CA 1
ATOM 806 C C . VAL A 1 102 ? 3.990 0.571 10.871 1.00 92.25 102 VAL A C 1
ATOM 808 O O . VAL A 1 102 ? 4.663 1.544 10.528 1.00 92.25 102 VAL A O 1
ATOM 811 N N . VAL A 1 103 ? 3.507 0.437 12.110 1.00 92.69 103 VAL A N 1
ATOM 812 C CA . VAL A 1 103 ? 3.638 1.467 13.155 1.00 92.69 103 VAL A CA 1
ATOM 813 C C . VAL A 1 103 ? 5.102 1.706 13.535 1.00 92.69 103 VAL A C 1
ATOM 815 O O . VAL A 1 103 ? 5.501 2.847 13.750 1.00 92.69 103 VAL A O 1
ATOM 818 N N . LYS A 1 104 ? 5.958 0.674 13.530 1.00 93.44 104 LYS A N 1
ATOM 819 C CA . LYS A 1 104 ? 7.409 0.833 13.766 1.00 93.44 104 LYS A CA 1
ATOM 820 C C . LYS A 1 104 ? 8.111 1.743 12.751 1.00 93.44 104 LYS A C 1
ATOM 822 O O . LYS A 1 104 ? 9.190 2.252 13.046 1.00 93.44 104 LYS A O 1
ATOM 827 N N . LEU A 1 105 ? 7.536 1.933 11.563 1.00 91.50 105 LEU A N 1
ATOM 828 C CA . LEU A 1 105 ? 8.085 2.806 10.520 1.00 91.50 105 LEU A CA 1
ATOM 829 C C . LEU A 1 105 ? 7.591 4.256 10.606 1.00 91.50 105 LEU A C 1
ATOM 831 O O . LEU A 1 105 ? 8.010 5.088 9.784 1.00 91.50 105 LEU A O 1
ATOM 835 N N . PHE A 1 106 ? 6.710 4.561 11.563 1.00 92.38 106 PHE A N 1
ATOM 836 C CA . PHE A 1 106 ? 6.196 5.909 11.765 1.00 92.38 106 PHE A CA 1
ATOM 837 C C . PHE A 1 106 ? 7.339 6.852 12.119 1.00 92.38 106 PHE A C 1
ATOM 839 O O . PHE A 1 106 ? 8.228 6.533 12.911 1.00 92.38 106 PHE A O 1
ATOM 846 N N . LYS A 1 107 ? 7.313 8.046 11.532 1.00 89.00 107 LYS A N 1
ATOM 847 C CA . LYS A 1 107 ? 8.273 9.102 11.832 1.00 89.00 107 LYS A CA 1
ATOM 848 C C . LYS A 1 107 ? 7.608 10.130 12.744 1.00 89.00 107 LYS A C 1
ATOM 850 O O . LYS A 1 107 ? 6.751 10.866 12.262 1.00 89.00 107 LYS A O 1
ATOM 855 N N . PRO A 1 108 ? 8.040 10.268 14.015 1.00 85.25 108 PRO A N 1
ATOM 856 C CA . PRO A 1 108 ? 7.477 11.251 14.945 1.00 85.25 108 PRO A CA 1
ATOM 857 C C . PRO A 1 108 ? 7.423 12.677 14.377 1.00 85.25 108 PRO A C 1
ATOM 859 O O . PRO A 1 108 ? 6.463 13.405 14.598 1.00 85.25 108 PRO A O 1
ATOM 862 N N . ALA A 1 109 ? 8.420 13.044 13.564 1.00 83.31 109 ALA A N 1
ATOM 863 C CA . ALA A 1 109 ? 8.503 14.344 12.902 1.00 83.31 109 ALA A CA 1
ATOM 864 C C . ALA A 1 109 ? 7.311 14.668 11.976 1.00 83.31 109 ALA A C 1
ATOM 866 O O . ALA A 1 109 ? 7.060 15.838 11.696 1.00 83.31 109 ALA A O 1
ATOM 867 N N . HIS A 1 110 ? 6.578 13.661 11.487 1.00 81.25 110 HIS A N 1
ATOM 868 C CA . HIS A 1 110 ? 5.408 13.863 10.629 1.00 81.25 110 HIS A CA 1
ATOM 869 C C . HIS A 1 110 ? 4.150 14.265 11.413 1.00 81.25 110 HIS A C 1
ATOM 871 O O . HIS A 1 110 ? 3.198 14.739 10.806 1.00 81.25 110 HIS A O 1
ATOM 877 N N . PHE A 1 111 ? 4.167 14.138 12.743 1.00 77.62 111 PHE A N 1
ATOM 878 C CA . PHE A 1 111 ? 3.062 14.527 13.626 1.00 77.62 111 PHE A CA 1
ATOM 879 C C . PHE A 1 111 ? 3.288 15.885 14.304 1.00 77.62 111 PHE A C 1
ATOM 881 O O . PHE A 1 111 ? 2.381 16.437 14.913 1.00 77.62 111 PHE A O 1
ATOM 888 N N . THR A 1 112 ? 4.500 16.440 14.209 1.00 69.56 112 THR A N 1
ATOM 889 C CA . THR A 1 112 ? 4.895 17.678 14.903 1.00 69.56 112 THR A CA 1
ATOM 890 C C . THR A 1 112 ? 4.815 18.935 14.037 1.00 69.56 112 THR A C 1
ATOM 892 O O . THR A 1 112 ? 5.083 20.027 14.533 1.00 69.56 112 THR A O 1
ATOM 895 N N . SER A 1 113 ? 4.501 18.811 12.744 1.00 54.50 113 SER A N 1
ATOM 896 C CA . SER A 1 113 ? 4.529 19.936 11.806 1.00 54.50 113 SER A CA 1
ATOM 897 C C . SER A 1 113 ? 3.124 20.264 11.304 1.00 54.50 113 SER A C 1
ATOM 899 O O . SER A 1 113 ? 2.489 19.379 10.732 1.00 54.50 113 SER A O 1
ATOM 901 N N . PRO A 1 114 ? 2.654 21.523 11.401 1.00 53.28 114 PRO A N 1
ATOM 902 C CA . PRO A 1 114 ? 1.520 21.955 10.600 1.00 53.28 114 PRO A CA 1
ATOM 903 C C . PRO A 1 114 ? 1.960 21.886 9.135 1.00 53.28 114 PRO A C 1
ATOM 905 O O . PRO A 1 114 ? 2.782 22.689 8.682 1.00 53.28 114 PRO A O 1
ATOM 908 N N . GLN A 1 115 ? 1.487 20.877 8.402 1.00 52.62 115 GLN A N 1
ATOM 909 C CA . GLN A 1 115 ? 1.656 20.856 6.957 1.00 52.62 115 GLN A CA 1
ATOM 910 C C . GLN A 1 115 ? 0.882 22.055 6.412 1.00 52.62 115 GLN A C 1
ATOM 912 O O . GLN A 1 115 ? -0.343 22.074 6.424 1.00 52.62 115 GLN A O 1
ATOM 917 N N . ARG A 1 116 ? 1.608 23.083 5.960 1.00 45.59 116 ARG A N 1
ATOM 918 C CA . ARG A 1 116 ? 1.050 24.152 5.129 1.00 45.59 116 ARG A CA 1
ATOM 919 C C . ARG A 1 116 ? 0.693 23.549 3.774 1.00 45.59 116 ARG A C 1
ATOM 921 O O . ARG A 1 116 ? 1.463 23.654 2.825 1.00 45.59 116 ARG A O 1
ATOM 928 N N . VAL A 1 117 ? -0.428 22.847 3.722 1.00 47.69 117 VAL A N 1
ATOM 929 C CA . VAL A 1 117 ? -1.161 22.632 2.482 1.00 47.69 117 VAL A CA 1
ATOM 930 C C . VAL A 1 117 ? -2.116 23.814 2.384 1.00 47.69 117 VAL A C 1
ATOM 932 O O . VAL A 1 117 ? -2.735 24.163 3.383 1.00 47.69 117 VAL A O 1
ATOM 935 N N . ASP A 1 118 ? -2.101 24.472 1.227 1.00 43.25 118 ASP A N 1
ATOM 936 C CA . ASP A 1 118 ? -2.828 25.685 0.835 1.00 43.25 118 ASP A CA 1
ATOM 937 C C . ASP A 1 118 ? -4.118 25.996 1.621 1.00 43.25 118 ASP A C 1
ATOM 939 O O . ASP A 1 118 ? -4.858 25.084 1.980 1.00 43.25 118 ASP A O 1
ATOM 943 N N . ASP A 1 119 ? -4.405 27.298 1.793 1.00 42.94 119 ASP A N 1
ATOM 944 C CA . ASP A 1 119 ? -5.465 27.973 2.585 1.00 42.94 119 ASP A CA 1
ATOM 945 C C . ASP A 1 119 ? -6.918 27.412 2.517 1.00 42.94 119 ASP A C 1
ATOM 947 O O . ASP A 1 119 ? -7.839 27.989 3.093 1.00 42.94 119 ASP A O 1
ATOM 951 N N . ALA A 1 120 ? -7.162 26.292 1.836 1.00 43.38 120 ALA A N 1
ATOM 952 C CA . ALA 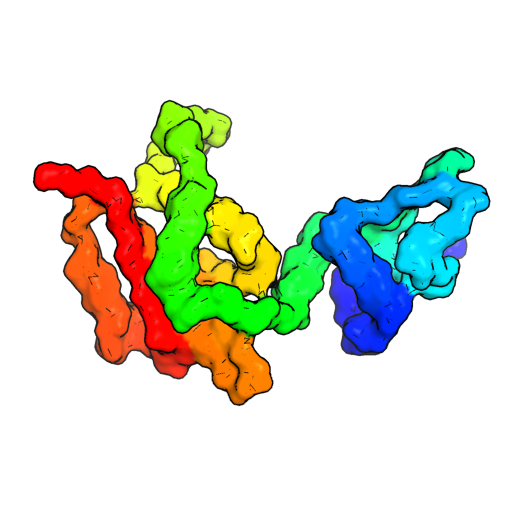A 1 120 ? -8.411 25.536 1.824 1.00 43.38 120 ALA A CA 1
ATOM 953 C C . ALA A 1 120 ? -8.444 24.317 2.776 1.00 43.38 120 ALA A C 1
ATOM 955 O O . ALA A 1 120 ? -9.527 23.771 2.996 1.00 43.38 120 ALA A O 1
ATOM 956 N N . ALA A 1 121 ? -7.314 23.870 3.341 1.00 44.22 121 ALA A N 1
ATOM 957 C CA . ALA A 1 121 ? -7.285 22.736 4.271 1.00 44.22 121 ALA A CA 1
ATOM 958 C C . ALA A 1 121 ? -7.612 23.196 5.702 1.00 44.22 121 ALA A C 1
ATOM 960 O O . ALA A 1 121 ? -6.741 23.522 6.504 1.00 44.22 121 ALA A O 1
ATOM 961 N N . THR A 1 122 ? -8.907 23.252 6.000 1.00 43.53 122 THR A N 1
ATOM 962 C CA . THR A 1 122 ? -9.442 23.344 7.366 1.00 43.53 122 THR A CA 1
ATOM 963 C C . THR A 1 122 ? -8.805 22.248 8.225 1.00 43.53 122 THR A C 1
ATOM 965 O O . THR A 1 122 ? -8.699 21.127 7.732 1.00 43.53 122 THR A O 1
ATOM 968 N N . ASP A 1 123 ? -8.372 22.587 9.450 1.00 47.50 123 ASP A N 1
ATOM 969 C CA . ASP A 1 123 ? -7.789 21.702 10.479 1.00 47.50 123 ASP A CA 1
ATOM 970 C C . ASP A 1 123 ? -7.970 20.213 10.173 1.00 47.50 123 ASP A C 1
ATOM 972 O O . ASP A 1 123 ? -9.017 19.627 10.459 1.00 47.50 123 ASP A O 1
ATOM 976 N N . GLN A 1 124 ? -6.968 19.599 9.537 1.00 55.12 124 GLN A N 1
ATOM 977 C CA . GLN A 1 124 ? -7.056 18.180 9.239 1.00 55.12 124 GLN A CA 1
ATOM 978 C C . GLN A 1 124 ? -6.995 17.434 10.582 1.00 55.12 124 GLN A C 1
ATOM 980 O O . GLN A 1 124 ? -6.004 17.601 11.300 1.00 55.12 124 GLN A O 1
ATOM 985 N N . PRO A 1 125 ? -8.023 16.648 10.959 1.00 68.12 125 PRO A N 1
ATOM 986 C CA . PRO A 1 125 ? -8.043 15.964 12.248 1.00 68.12 125 PRO A CA 1
ATOM 987 C C . PRO A 1 125 ? -6.784 15.109 12.415 1.00 68.12 125 PRO A C 1
ATOM 989 O O . PRO A 1 125 ? -6.294 14.534 11.440 1.00 68.12 125 PRO A O 1
ATOM 992 N N . LEU A 1 126 ? -6.258 15.002 13.637 1.00 73.69 126 LEU A N 1
ATOM 993 C CA . LEU A 1 126 ? -5.041 14.234 13.939 1.00 73.69 126 LEU A CA 1
ATOM 994 C C . LEU A 1 126 ? -5.111 12.794 13.383 1.00 73.69 126 LEU A C 1
ATOM 996 O O . LEU A 1 126 ? -4.138 12.291 12.820 1.00 73.69 126 LEU A O 1
ATOM 1000 N N . GLU A 1 127 ? -6.300 12.191 13.423 1.00 73.75 127 GLU A N 1
ATOM 1001 C CA . GLU A 1 127 ? -6.638 10.897 12.817 1.00 73.75 127 GLU A CA 1
ATOM 1002 C C . GLU A 1 127 ? -6.288 10.806 11.320 1.00 73.75 127 GLU A C 1
ATOM 1004 O O . GLU A 1 127 ? -5.718 9.817 10.858 1.00 73.75 127 GLU A O 1
ATOM 1009 N N . ALA A 1 128 ? -6.512 11.874 10.551 1.00 77.75 128 ALA A N 1
ATOM 1010 C CA . ALA A 1 128 ? -6.141 11.914 9.141 1.00 77.75 128 ALA A CA 1
ATOM 1011 C C . ALA A 1 128 ? -4.616 11.901 8.938 1.00 77.75 128 ALA A C 1
ATOM 1013 O O . ALA A 1 128 ? -4.132 11.305 7.972 1.00 77.75 128 ALA A O 1
ATOM 1014 N N . THR A 1 129 ? -3.852 12.494 9.864 1.00 82.81 129 THR A N 1
ATOM 1015 C CA . THR A 1 129 ? -2.382 12.418 9.856 1.00 82.81 129 THR A CA 1
ATOM 1016 C C . THR A 1 129 ? -1.913 10.988 10.127 1.00 82.81 129 THR A C 1
ATOM 1018 O O . THR A 1 129 ? -1.039 10.490 9.411 1.00 82.81 129 THR A O 1
ATOM 1021 N N . TYR A 1 130 ? -2.528 10.290 11.091 1.00 85.62 130 TYR A N 1
ATOM 1022 C CA . TYR A 1 130 ? -2.252 8.869 11.332 1.00 85.62 130 TYR A CA 1
ATOM 1023 C C . TYR A 1 130 ? -2.557 8.019 10.102 1.00 85.62 130 TYR A C 1
ATOM 1025 O O . TYR A 1 130 ? -1.727 7.203 9.707 1.00 85.62 130 TYR A O 1
ATOM 1033 N N . ARG A 1 131 ? -3.683 8.265 9.427 1.00 85.38 131 ARG A N 1
ATOM 1034 C CA . ARG A 1 131 ? -4.063 7.563 8.195 1.00 85.38 131 ARG A CA 1
ATOM 1035 C C . ARG A 1 131 ? -3.071 7.787 7.053 1.00 85.38 131 ARG A C 1
ATOM 1037 O O . ARG A 1 131 ? -2.661 6.827 6.401 1.00 85.38 131 ARG A O 1
ATOM 1044 N N . HIS A 1 132 ? -2.614 9.019 6.833 1.00 85.06 132 HIS A N 1
ATOM 1045 C CA . HIS A 1 132 ? -1.589 9.309 5.825 1.00 85.06 132 HIS A CA 1
ATOM 1046 C C . HIS A 1 132 ? -0.253 8.620 6.130 1.00 85.06 132 HIS A C 1
ATOM 1048 O O . HIS A 1 132 ? 0.360 8.022 5.239 1.00 85.06 132 HIS A O 1
ATOM 1054 N N . GLU A 1 133 ? 0.199 8.675 7.383 1.00 89.44 133 GLU A N 1
ATOM 1055 C CA . GLU A 1 133 ? 1.456 8.045 7.780 1.00 89.44 133 GLU A CA 1
ATOM 1056 C C . GLU A 1 133 ? 1.365 6.515 7.722 1.00 89.44 133 GLU A C 1
ATOM 1058 O O . GLU A 1 133 ? 2.299 5.857 7.251 1.00 89.44 133 GLU A O 1
ATOM 1063 N N . PHE A 1 134 ? 0.220 5.949 8.111 1.00 90.25 134 PHE A N 1
ATOM 1064 C CA . PHE A 1 134 ? -0.061 4.525 7.992 1.00 90.25 134 PHE A CA 1
ATOM 1065 C C . PHE A 1 134 ? -0.028 4.075 6.536 1.00 90.25 134 PHE A C 1
ATOM 1067 O O . PHE A 1 134 ? 0.686 3.127 6.214 1.00 90.25 134 PHE A O 1
ATOM 1074 N N . TYR A 1 135 ? -0.705 4.795 5.634 1.00 87.06 135 TYR A N 1
ATOM 1075 C CA . TYR A 1 135 ? -0.658 4.520 4.198 1.00 87.06 135 TYR A CA 1
ATOM 1076 C C . TYR A 1 135 ? 0.780 4.541 3.665 1.00 87.06 135 TYR A C 1
ATOM 1078 O O . TYR A 1 135 ? 1.210 3.604 2.989 1.00 87.06 135 TYR A O 1
ATOM 1086 N N . ARG A 1 136 ? 1.560 5.576 4.011 1.00 87.31 136 ARG A N 1
ATOM 1087 C CA . ARG A 1 136 ? 2.966 5.704 3.601 1.00 87.31 136 ARG A CA 1
ATOM 1088 C C . ARG A 1 136 ? 3.800 4.510 4.070 1.00 87.31 136 ARG A C 1
ATOM 1090 O O . ARG A 1 136 ? 4.565 3.951 3.286 1.00 87.31 136 ARG A O 1
ATOM 1097 N N . CYS A 1 137 ? 3.682 4.128 5.338 1.00 89.62 137 CYS A N 1
ATOM 1098 C CA . CYS A 1 137 ? 4.455 3.036 5.932 1.00 89.62 137 CYS A CA 1
ATOM 1099 C C . CYS A 1 137 ? 4.020 1.665 5.400 1.00 89.62 137 CYS A C 1
ATOM 1101 O O . CYS A 1 137 ? 4.867 0.833 5.070 1.00 89.62 137 CYS A O 1
ATOM 1103 N N . LEU A 1 138 ? 2.715 1.455 5.232 1.00 86.38 138 LEU A N 1
ATOM 1104 C CA . LEU A 1 138 ? 2.165 0.252 4.622 1.00 86.38 138 LEU A CA 1
ATOM 1105 C C . LEU A 1 138 ? 2.620 0.109 3.170 1.00 86.38 138 LEU A C 1
ATOM 1107 O O . LEU A 1 138 ? 3.007 -0.985 2.773 1.00 86.38 138 LEU A O 1
ATOM 1111 N N . TYR A 1 139 ? 2.664 1.197 2.398 1.00 80.69 139 TYR A N 1
ATOM 1112 C CA . TYR A 1 139 ? 3.201 1.177 1.038 1.00 80.69 139 TYR A CA 1
ATOM 1113 C C . TYR A 1 139 ? 4.694 0.816 1.003 1.00 80.69 139 TYR A C 1
ATOM 1115 O O . TYR A 1 139 ? 5.128 0.106 0.101 1.00 80.69 139 TYR A O 1
ATOM 1123 N N . LEU A 1 140 ? 5.492 1.236 1.992 1.00 80.56 140 LEU A N 1
ATOM 1124 C CA . LEU A 1 140 ? 6.902 0.829 2.076 1.00 80.56 140 LEU A CA 1
ATOM 1125 C C . LEU A 1 140 ? 7.065 -0.674 2.343 1.00 80.56 140 LEU A C 1
ATOM 1127 O O . LEU A 1 140 ? 7.937 -1.305 1.749 1.00 80.56 140 LEU A O 1
ATOM 1131 N N . LEU A 1 141 ? 6.230 -1.251 3.212 1.00 80.19 141 LEU A N 1
ATOM 1132 C CA . LEU A 1 141 ? 6.275 -2.683 3.538 1.00 80.19 141 LEU A CA 1
ATOM 1133 C C . LEU A 1 141 ? 5.624 -3.555 2.465 1.00 80.19 141 LEU A C 1
ATOM 1135 O O . LEU A 1 141 ? 6.073 -4.667 2.187 1.00 80.19 141 LEU A O 1
ATOM 1139 N N . ARG A 1 142 ? 4.545 -3.059 1.863 1.00 77.81 142 ARG A N 1
ATOM 1140 C CA . ARG A 1 142 ? 3.748 -3.741 0.846 1.00 77.81 142 ARG A CA 1
ATOM 1141 C C . ARG A 1 142 ? 3.392 -2.770 -0.284 1.00 77.81 142 ARG A C 1
ATOM 1143 O O . ARG A 1 142 ? 2.224 -2.421 -0.443 1.00 77.81 142 ARG A O 1
ATOM 1150 N N . PRO A 1 143 ? 4.340 -2.443 -1.180 1.00 66.75 143 PRO A N 1
ATOM 1151 C CA . PRO A 1 143 ? 4.114 -1.526 -2.310 1.00 66.75 143 PRO A CA 1
ATOM 1152 C C . PRO A 1 143 ? 3.130 -2.058 -3.369 1.00 66.75 143 PRO A C 1
ATOM 1154 O O . PRO A 1 143 ? 2.933 -1.441 -4.412 1.00 66.75 143 PRO A O 1
ATOM 1157 N N . ARG A 1 144 ? 2.561 -3.249 -3.139 1.00 62.19 144 ARG A N 1
ATOM 1158 C CA . ARG A 1 144 ? 1.591 -3.949 -3.993 1.00 62.19 144 ARG A CA 1
ATOM 1159 C C . ARG A 1 144 ? 0.369 -4.436 -3.211 1.00 62.19 144 ARG A C 1
ATOM 1161 O O . ARG A 1 144 ? -0.387 -5.254 -3.725 1.00 62.19 144 ARG A O 1
ATOM 1168 N N . ALA A 1 145 ? 0.213 -4.023 -1.950 1.00 63.62 145 ALA A N 1
ATOM 1169 C CA . ALA A 1 145 ? -1.045 -4.250 -1.262 1.00 63.62 145 ALA A CA 1
ATOM 1170 C C . ALA A 1 145 ? -2.121 -3.457 -2.006 1.00 63.62 145 ALA A C 1
ATOM 1172 O O . ALA A 1 145 ? -1.990 -2.247 -2.184 1.00 63.62 145 ALA A O 1
ATOM 1173 N N . LEU A 1 146 ? -3.168 -4.147 -2.452 1.00 60.16 146 LEU A N 1
ATOM 1174 C CA . LEU A 1 146 ? -4.407 -3.471 -2.793 1.00 60.16 146 LEU A CA 1
ATOM 1175 C C . LEU A 1 146 ? -4.948 -2.926 -1.475 1.00 60.16 146 LEU A C 1
ATOM 1177 O O . LEU A 1 146 ? -5.247 -3.702 -0.567 1.00 60.16 146 LEU A O 1
ATOM 1181 N N . ILE A 1 147 ? -4.945 -1.602 -1.371 1.00 63.16 147 ILE A N 1
ATOM 1182 C CA . ILE A 1 147 ? -5.483 -0.848 -0.250 1.00 63.16 147 ILE A CA 1
ATOM 1183 C C . ILE A 1 147 ? -6.687 -0.112 -0.806 1.00 63.16 147 ILE A C 1
ATOM 1185 O O . ILE A 1 147 ? -6.540 0.842 -1.570 1.00 63.16 147 ILE A O 1
ATOM 1189 N N . SER A 1 148 ? -7.873 -0.563 -0.432 1.00 61.12 148 SER A N 1
ATOM 1190 C CA . SER A 1 148 ? -9.093 0.187 -0.704 1.00 61.12 148 SER A CA 1
ATOM 1191 C C . SER A 1 148 ? -9.291 1.176 0.436 1.00 61.12 148 SER A C 1
ATOM 1193 O O . SER A 1 148 ? -10.041 0.901 1.367 1.00 61.12 148 SER A O 1
ATOM 1195 N N . ALA A 1 149 ? -8.564 2.294 0.398 1.00 54.19 149 ALA A N 1
ATOM 1196 C CA . ALA A 1 149 ? -8.874 3.410 1.280 1.00 54.19 149 ALA A CA 1
ATOM 1197 C C . ALA A 1 149 ? -10.248 3.949 0.861 1.00 54.19 149 ALA A C 1
ATOM 1199 O O . ALA A 1 149 ? -10.443 4.318 -0.298 1.00 54.19 149 ALA A O 1
ATOM 1200 N N . GLU A 1 150 ? -11.204 3.943 1.788 1.00 53.84 150 GLU A N 1
ATOM 1201 C CA . GLU A 1 150 ? -12.558 4.481 1.595 1.00 53.84 150 GLU A CA 1
ATOM 1202 C C . GLU A 1 150 ? -13.485 3.711 0.630 1.00 53.84 150 GLU A C 1
ATOM 1204 O O . GLU A 1 150 ? -14.374 4.312 0.021 1.00 53.84 150 GLU A O 1
ATOM 1209 N N . TYR A 1 151 ? -13.347 2.386 0.499 1.00 40.44 151 TYR A N 1
ATOM 1210 C CA . TYR A 1 151 ? -14.244 1.588 -0.352 1.00 40.44 151 TYR A CA 1
ATOM 1211 C C . TYR A 1 151 ? -14.907 0.437 0.406 1.00 40.44 151 TYR A C 1
ATOM 1213 O O . TYR A 1 151 ? -14.289 -0.601 0.617 1.00 40.44 151 TYR A O 1
ATOM 1221 N N . CYS A 1 152 ? -16.182 0.619 0.765 1.00 39.12 152 CYS A N 1
ATOM 1222 C CA . CYS A 1 152 ? -17.294 -0.260 0.376 1.00 39.12 152 CYS A CA 1
ATOM 1223 C C . CYS A 1 152 ? -18.592 0.202 1.055 1.00 39.12 152 CYS A C 1
ATOM 1225 O O . CYS A 1 152 ? -19.095 -0.481 1.938 1.00 39.12 152 CYS A O 1
ATOM 1227 N N . ALA A 1 153 ? -19.155 1.345 0.646 1.00 41.03 153 ALA A N 1
ATOM 1228 C CA . ALA A 1 153 ? -20.493 1.695 1.105 1.00 41.03 153 ALA A CA 1
ATOM 1229 C C . ALA A 1 153 ? -21.219 2.748 0.283 1.00 41.03 153 ALA A C 1
ATOM 1231 O O . ALA A 1 153 ? -20.628 3.661 -0.292 1.00 41.03 153 ALA A O 1
ATOM 1232 N N . GLN A 1 154 ? -22.544 2.632 0.309 1.00 45.03 154 GLN A N 1
ATOM 1233 C CA . GLN A 1 154 ? -23.476 3.621 -0.223 1.00 45.03 154 GLN A CA 1
ATOM 1234 C C . GLN A 1 154 ? -23.536 4.893 0.652 1.00 45.03 154 GLN A C 1
ATOM 1236 O O . GLN A 1 154 ? -24.074 5.900 0.196 1.00 45.03 154 GLN A O 1
ATOM 1241 N N . ALA A 1 155 ? -22.957 4.869 1.864 1.00 49.25 155 ALA A N 1
ATOM 1242 C CA . ALA A 1 155 ? -22.941 5.970 2.826 1.00 49.25 155 ALA A CA 1
ATOM 1243 C C . ALA A 1 155 ? -21.528 6.237 3.413 1.00 49.25 155 ALA A C 1
ATOM 1245 O O . ALA A 1 155 ? -20.700 5.329 3.471 1.00 49.25 155 ALA A O 1
ATOM 1246 N N . PRO A 1 156 ? -21.221 7.472 3.862 1.00 48.06 156 PRO A N 1
ATOM 1247 C CA . PRO A 1 156 ? -19.918 7.837 4.437 1.00 48.06 156 PRO A CA 1
ATOM 1248 C C . PRO A 1 156 ? -19.546 7.125 5.749 1.00 48.06 156 PRO A C 1
ATOM 1250 O O . PRO A 1 156 ? -18.367 7.082 6.078 1.00 48.06 156 PRO A O 1
ATOM 1253 N N . THR A 1 157 ? -20.526 6.598 6.488 1.00 52.12 157 THR A N 1
ATOM 1254 C CA . THR A 1 157 ? -20.378 5.986 7.827 1.00 52.12 157 THR A CA 1
ATOM 1255 C C . THR A 1 157 ? -19.833 4.562 7.821 1.00 52.12 157 THR A C 1
ATOM 1257 O O . THR A 1 157 ? -19.521 4.018 8.869 1.00 52.12 157 THR A O 1
ATOM 1260 N N . ASP A 1 158 ? -19.701 3.968 6.643 1.00 56.59 158 ASP A N 1
ATOM 1261 C CA . ASP A 1 158 ? -19.505 2.530 6.475 1.00 56.59 158 ASP A CA 1
ATOM 1262 C C . ASP A 1 158 ? -18.143 2.253 5.807 1.00 56.59 158 ASP A C 1
ATOM 1264 O O . ASP A 1 158 ? -17.984 1.367 4.962 1.00 56.59 158 ASP A O 1
ATOM 1268 N N . ARG A 1 159 ? -17.147 3.085 6.122 1.00 70.31 159 ARG A N 1
ATOM 1269 C CA . ARG A 1 159 ? -15.841 3.093 5.463 1.00 70.31 159 ARG A CA 1
ATOM 1270 C C . ARG A 1 159 ? -14.763 2.585 6.402 1.00 70.31 159 ARG A C 1
ATOM 1272 O O . ARG A 1 159 ? -14.359 3.291 7.313 1.00 70.31 159 ARG A O 1
ATOM 1279 N N . ILE A 1 160 ? -14.229 1.415 6.076 1.00 77.69 160 ILE A N 1
ATOM 1280 C CA . ILE A 1 160 ? -12.995 0.934 6.682 1.00 77.69 160 ILE A CA 1
ATOM 1281 C C . ILE A 1 160 ? -11.804 1.756 6.173 1.00 77.69 160 ILE A C 1
ATOM 1283 O O . ILE A 1 160 ? -11.719 2.045 4.973 1.00 77.69 160 ILE A O 1
ATOM 1287 N N . ASP A 1 161 ? -10.878 2.125 7.061 1.00 81.25 161 ASP A N 1
ATOM 1288 C CA . ASP A 1 161 ? -9.725 2.946 6.671 1.00 81.25 161 ASP A CA 1
ATOM 1289 C C . ASP A 1 161 ? -8.805 2.209 5.696 1.00 81.25 161 ASP A C 1
ATOM 1291 O O . ASP A 1 161 ? -8.363 2.781 4.695 1.00 81.25 161 ASP A O 1
ATOM 1295 N N . PHE A 1 162 ? -8.533 0.927 5.963 1.00 84.56 162 PHE A N 1
ATOM 1296 C CA . PHE A 1 162 ? -7.723 0.084 5.091 1.00 84.56 162 PHE A CA 1
ATOM 1297 C C . PHE A 1 162 ? -8.317 -1.316 4.969 1.00 84.56 162 PHE A C 1
ATOM 1299 O O . PHE A 1 162 ? -8.403 -2.063 5.942 1.00 84.56 162 PHE A O 1
ATOM 1306 N N . LEU A 1 163 ? -8.624 -1.718 3.737 1.00 82.19 163 LEU A N 1
ATOM 1307 C CA . LEU A 1 163 ? -8.818 -3.120 3.382 1.00 82.19 163 LEU A CA 1
ATOM 1308 C C . LEU A 1 163 ? -7.573 -3.624 2.651 1.00 82.19 163 LEU A C 1
ATOM 1310 O O . LEU A 1 163 ? -7.293 -3.188 1.534 1.00 82.19 163 LEU A O 1
ATOM 1314 N N . VAL A 1 164 ? -6.821 -4.523 3.284 1.00 81.56 164 VAL A N 1
ATOM 1315 C CA . VAL A 1 164 ? -5.558 -5.064 2.769 1.00 81.56 164 VAL A CA 1
ATOM 1316 C C . VAL A 1 164 ? -5.780 -6.468 2.228 1.00 81.56 164 VAL A C 1
ATOM 1318 O O . VAL A 1 164 ? -6.040 -7.397 2.985 1.00 81.56 164 VAL A O 1
ATOM 1321 N N . HIS A 1 165 ? -5.623 -6.662 0.920 1.00 77.50 165 HIS A N 1
ATOM 1322 C CA . HIS A 1 165 ? -5.784 -7.988 0.319 1.00 77.50 165 HIS A CA 1
ATOM 1323 C C . HIS A 1 165 ? -4.530 -8.876 0.504 1.00 77.50 165 HIS A C 1
ATOM 1325 O O . HIS A 1 165 ? -3.387 -8.497 0.197 1.00 77.50 165 HIS A O 1
ATOM 1331 N N . CYS A 1 166 ? -4.762 -10.091 0.995 1.00 72.19 166 CYS A N 1
ATOM 1332 C CA . CYS A 1 166 ? -3.819 -11.188 1.172 1.00 72.19 166 CYS A CA 1
ATOM 1333 C C . CYS A 1 166 ? -4.113 -12.229 0.083 1.00 72.19 166 CYS A C 1
ATOM 1335 O O . CYS A 1 166 ? -5.064 -13.001 0.173 1.00 72.19 166 CYS A O 1
ATOM 1337 N N . HIS A 1 167 ? -3.332 -12.223 -0.998 1.00 63.12 167 HIS A N 1
ATOM 1338 C CA . HIS A 1 167 ? -3.428 -13.292 -1.991 1.00 63.12 167 HIS A CA 1
ATOM 1339 C C . HIS A 1 167 ? -2.713 -14.523 -1.440 1.00 63.12 167 HIS A C 1
ATOM 1341 O O . HIS A 1 167 ? -1.502 -14.482 -1.218 1.00 63.12 167 HIS A O 1
ATOM 1347 N N . GLU A 1 168 ? -3.448 -15.612 -1.241 1.00 52.47 168 GLU A N 1
ATOM 1348 C CA . GLU A 1 168 ? -2.844 -16.931 -1.086 1.00 52.47 168 GLU A CA 1
ATOM 1349 C C . GLU A 1 168 ? -2.735 -17.634 -2.440 1.00 52.47 168 GLU A C 1
ATOM 1351 O O . GLU A 1 168 ? -3.512 -17.396 -3.369 1.00 52.47 168 GLU A O 1
ATOM 1356 N N . SER A 1 169 ? -1.748 -18.524 -2.534 1.00 49.69 169 SER A N 1
ATOM 1357 C CA . SER A 1 169 ? -1.514 -19.416 -3.672 1.00 49.69 169 SER A CA 1
ATOM 1358 C C . SER A 1 169 ? -2.636 -20.437 -3.897 1.00 49.69 169 SER A C 1
ATOM 1360 O O . SER A 1 169 ? -2.605 -21.128 -4.909 1.00 49.69 169 SER A O 1
ATOM 1362 N N . ASP A 1 170 ? -3.609 -20.525 -2.983 1.00 50.31 170 ASP A N 1
ATOM 1363 C CA . ASP A 1 170 ? -4.639 -21.574 -2.935 1.00 50.31 170 ASP A CA 1
ATOM 1364 C C . ASP A 1 170 ? -6.052 -21.093 -3.317 1.00 50.31 170 ASP A C 1
ATOM 1366 O O . ASP A 1 170 ? -7.056 -21.735 -3.021 1.00 50.31 170 ASP A O 1
ATOM 1370 N N . ASN A 1 171 ? -6.147 -19.969 -4.036 1.00 52.16 171 ASN A N 1
ATOM 1371 C CA . ASN A 1 171 ? -7.395 -19.471 -4.634 1.00 52.16 171 ASN A CA 1
ATOM 1372 C C . ASN A 1 171 ? -8.481 -19.008 -3.632 1.00 52.16 171 ASN A C 1
ATOM 1374 O O . ASN A 1 171 ? -9.593 -18.672 -4.038 1.00 52.16 171 ASN A O 1
ATOM 1378 N N . THR A 1 172 ? -8.166 -18.921 -2.337 1.00 57.53 172 THR A N 1
ATOM 1379 C CA . THR A 1 172 ? -8.974 -18.214 -1.331 1.00 57.53 172 THR A CA 1
ATOM 1380 C C . THR A 1 172 ? -8.473 -16.785 -1.165 1.00 57.53 172 THR A C 1
ATOM 1382 O O . THR A 1 172 ? -7.412 -16.550 -0.588 1.00 57.53 172 THR A O 1
ATOM 1385 N N . ALA A 1 173 ? -9.239 -15.816 -1.669 1.00 58.81 173 ALA A N 1
ATOM 1386 C CA . ALA A 1 173 ? -9.000 -14.407 -1.382 1.00 58.81 173 ALA A CA 1
ATOM 1387 C C . ALA A 1 173 ? -9.261 -14.155 0.109 1.00 58.81 173 ALA A C 1
ATOM 1389 O O . ALA A 1 173 ? -10.381 -14.344 0.580 1.00 58.81 173 ALA A O 1
ATOM 1390 N N . ARG A 1 174 ? -8.223 -13.752 0.847 1.00 75.12 174 ARG A N 1
ATOM 1391 C CA . ARG A 1 174 ? -8.342 -13.279 2.229 1.00 75.12 174 ARG A CA 1
ATOM 1392 C C . ARG A 1 174 ? -8.026 -11.794 2.257 1.00 75.12 174 ARG A C 1
ATOM 1394 O O . ARG A 1 174 ? -7.130 -11.343 1.546 1.00 75.12 174 ARG A O 1
ATOM 1401 N N . SER A 1 175 ? -8.727 -11.017 3.064 1.00 80.50 175 SER A N 1
ATOM 1402 C CA . SER A 1 175 ? -8.356 -9.625 3.333 1.00 80.50 175 SER A CA 1
ATOM 1403 C C . SER A 1 175 ? -8.301 -9.340 4.824 1.00 80.50 175 SER A C 1
ATOM 1405 O O . SER A 1 175 ? -8.927 -10.031 5.625 1.00 80.50 175 SER A O 1
ATOM 1407 N N . TRP A 1 176 ? -7.551 -8.309 5.187 1.00 87.94 176 TRP A N 1
ATOM 1408 C CA . TRP A 1 176 ? -7.501 -7.775 6.538 1.00 87.94 176 TRP A CA 1
ATOM 1409 C C . TRP A 1 176 ? -8.112 -6.387 6.575 1.00 87.94 176 TRP A C 1
ATOM 1411 O O . TRP A 1 176 ? -7.787 -5.548 5.732 1.00 87.94 176 TRP A O 1
ATOM 1421 N N . GLY A 1 177 ? -8.989 -6.166 7.546 1.00 87.81 177 GLY A N 1
ATOM 1422 C CA . GLY A 1 177 ? -9.559 -4.860 7.828 1.00 87.81 177 GLY A CA 1
ATOM 1423 C C . GLY A 1 177 ? -8.749 -4.106 8.874 1.00 87.81 177 GLY A C 1
ATOM 1424 O O . GLY A 1 177 ? -8.329 -4.697 9.863 1.00 87.81 177 GLY A O 1
ATOM 1425 N N . ILE A 1 178 ? -8.495 -2.818 8.672 1.00 90.56 178 ILE A N 1
ATOM 1426 C CA . ILE A 1 178 ? -7.776 -2.000 9.649 1.00 90.56 178 ILE A CA 1
ATOM 1427 C C . ILE A 1 178 ? -8.484 -0.659 9.791 1.00 90.56 178 ILE A C 1
ATOM 1429 O O . ILE A 1 178 ? -8.744 0.002 8.785 1.00 90.56 178 ILE A O 1
ATOM 1433 N N . GLU A 1 179 ? -8.749 -0.268 11.033 1.00 88.56 179 GLU A N 1
ATOM 1434 C CA . GLU A 1 179 ? -9.238 1.061 11.406 1.00 88.56 179 GLU A CA 1
ATOM 1435 C C . GLU A 1 179 ? -8.252 1.758 12.333 1.00 88.56 179 GLU A C 1
ATOM 1437 O O . GLU A 1 179 ? -7.611 1.114 13.171 1.00 88.56 179 GLU A O 1
ATOM 1442 N N . LEU A 1 180 ? -8.127 3.072 12.168 1.00 88.38 180 LEU A N 1
ATOM 1443 C CA . LEU A 1 180 ? -7.246 3.915 12.962 1.00 88.38 180 LEU A CA 1
ATOM 1444 C C . LEU A 1 180 ? -8.076 4.937 13.737 1.00 88.38 180 LEU A C 1
ATOM 1446 O O . LEU A 1 180 ? -8.820 5.709 13.145 1.00 88.38 180 LEU A O 1
ATOM 1450 N N . LEU A 1 181 ? -7.901 4.978 15.053 1.00 86.56 181 LEU A N 1
ATOM 1451 C CA . LEU A 1 181 ? -8.591 5.899 15.952 1.00 86.56 181 LEU A CA 1
ATOM 1452 C C . LEU A 1 181 ? -7.587 6.861 16.597 1.00 86.56 181 LEU A C 1
ATOM 1454 O O . LEU A 1 181 ? -6.423 6.509 16.808 1.00 86.56 181 LEU A O 1
ATOM 1458 N N . GLY A 1 182 ? -8.028 8.088 16.881 1.00 78.81 182 GLY A N 1
ATOM 1459 C CA . GLY A 1 182 ? -7.200 9.108 17.538 1.00 78.81 182 GLY A CA 1
ATOM 1460 C C . GLY A 1 182 ? -7.527 9.378 19.010 1.00 78.81 182 GLY A C 1
ATOM 1461 O O . GLY A 1 182 ? -6.636 9.781 19.753 1.00 78.81 182 GLY A O 1
ATOM 1462 N N . ASP A 1 183 ? -8.780 9.167 19.423 1.00 77.50 183 ASP A N 1
ATOM 1463 C CA . ASP A 1 183 ? -9.335 9.821 20.619 1.00 77.50 183 ASP A CA 1
ATOM 1464 C C . ASP A 1 183 ? -9.748 8.859 21.750 1.00 77.50 183 ASP A C 1
ATOM 1466 O O . ASP A 1 183 ? -10.215 9.313 22.794 1.00 77.50 183 ASP A O 1
ATOM 1470 N N . GLY A 1 184 ? -9.599 7.536 21.592 1.00 75.06 184 GLY A N 1
ATOM 1471 C CA . GLY A 1 184 ? -9.941 6.574 22.655 1.00 75.06 184 GLY A CA 1
ATOM 1472 C C . GLY A 1 184 ? -11.431 6.379 22.943 1.00 75.06 184 GLY A C 1
ATOM 1473 O O . GLY A 1 184 ? -11.801 5.484 23.703 1.00 75.06 184 GLY A O 1
ATOM 1474 N N . ASP A 1 185 ? -12.306 7.186 22.347 1.00 76.06 185 ASP A N 1
ATOM 1475 C CA . ASP A 1 185 ? -13.716 7.307 22.723 1.00 76.06 185 ASP A CA 1
ATOM 1476 C C . ASP A 1 185 ? -14.661 6.400 21.920 1.00 76.06 185 ASP A C 1
ATOM 1478 O O . ASP A 1 185 ? -15.759 6.083 22.378 1.00 76.06 185 ASP A O 1
ATOM 1482 N N . ARG A 1 186 ? -14.219 5.937 20.747 1.00 80.69 186 ARG A N 1
ATOM 1483 C CA . ARG A 1 186 ? -15.038 5.206 19.763 1.00 80.69 186 ARG A CA 1
ATOM 1484 C C . ARG A 1 186 ? -14.668 3.730 19.585 1.00 80.69 186 ARG A C 1
ATOM 1486 O O . ARG A 1 186 ? -15.219 3.055 18.720 1.00 80.69 186 ARG A O 1
ATOM 1493 N N . LEU A 1 187 ? -13.779 3.188 20.423 1.00 83.31 187 LEU A N 1
ATOM 1494 C CA . LEU A 1 187 ? -13.314 1.793 20.336 1.00 83.31 187 LEU A CA 1
ATOM 1495 C C . LEU A 1 187 ? -14.455 0.770 20.306 1.00 83.31 187 LEU A C 1
ATOM 1497 O O . LEU A 1 187 ? -14.409 -0.190 19.537 1.00 83.31 187 LEU A O 1
ATOM 1501 N N . LYS A 1 188 ? -15.478 0.966 21.144 1.00 83.31 188 LYS A N 1
ATOM 1502 C CA . LYS A 1 188 ? -16.625 0.056 21.209 1.00 83.31 188 LYS A CA 1
ATOM 1503 C C . LYS A 1 188 ? -17.445 0.104 19.919 1.00 83.31 188 LYS A C 1
ATOM 1505 O O . LYS A 1 188 ? -17.683 -0.943 19.332 1.00 83.31 188 LYS A O 1
ATOM 1510 N N . ASP A 1 189 ? -17.800 1.301 19.466 1.00 82.94 189 ASP A N 1
ATOM 1511 C CA . ASP A 1 189 ? -18.610 1.501 18.259 1.00 82.94 189 ASP A CA 1
ATOM 1512 C C . ASP A 1 189 ? -17.920 0.892 17.027 1.00 82.94 189 ASP A C 1
ATOM 1514 O O . ASP A 1 189 ? -18.537 0.179 16.239 1.00 82.94 189 ASP A O 1
ATOM 1518 N N . HIS A 1 190 ? -16.604 1.078 16.921 1.00 82.88 190 HIS A N 1
ATOM 1519 C CA . HIS A 1 190 ? -15.796 0.502 15.847 1.00 82.88 190 HIS A CA 1
ATOM 1520 C C . HIS A 1 190 ? -15.622 -1.016 15.970 1.00 82.88 190 HIS A C 1
ATOM 1522 O O . HIS A 1 190 ? -15.615 -1.724 14.967 1.00 82.88 190 HIS A O 1
ATOM 1528 N N . THR A 1 191 ? -15.561 -1.555 17.190 1.00 84.81 191 THR A N 1
ATOM 1529 C CA . THR A 1 191 ? -15.593 -3.012 17.396 1.00 84.81 191 THR A CA 1
ATOM 1530 C C . THR A 1 191 ? -16.920 -3.600 16.911 1.00 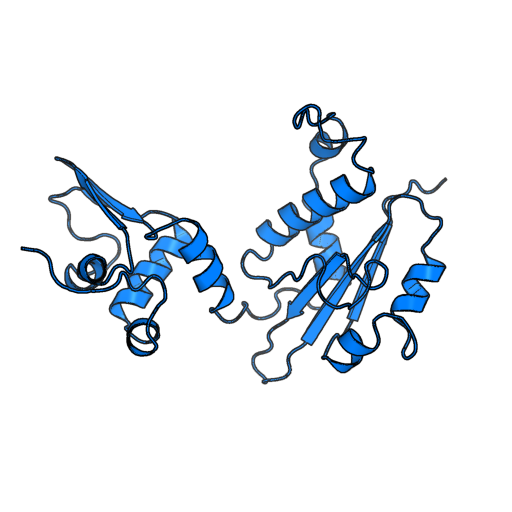84.81 191 THR A C 1
ATOM 1532 O O . THR A 1 191 ? -16.918 -4.625 16.229 1.00 84.81 191 THR A O 1
ATOM 1535 N N . ASP A 1 192 ? -18.037 -2.925 17.192 1.00 84.81 192 ASP A N 1
ATOM 1536 C CA . ASP A 1 192 ? -19.375 -3.351 16.773 1.00 84.81 192 ASP A CA 1
ATOM 1537 C C . ASP A 1 192 ? -19.527 -3.323 15.235 1.00 84.81 192 ASP A C 1
ATOM 1539 O O . ASP A 1 192 ? -20.263 -4.134 14.667 1.00 84.81 192 ASP A O 1
ATOM 1543 N N . HIS A 1 193 ? -18.778 -2.471 14.519 1.00 82.31 193 HIS A N 1
ATOM 1544 C CA . HIS A 1 193 ? -18.753 -2.481 13.049 1.00 82.31 193 HIS A CA 1
ATOM 1545 C C . HIS A 1 193 ? -18.233 -3.799 12.458 1.00 82.31 193 HIS A C 1
ATOM 1547 O O . HIS A 1 193 ? -18.665 -4.183 11.367 1.00 82.31 193 HIS A O 1
ATOM 1553 N N . PHE A 1 194 ? -17.336 -4.493 13.164 1.00 81.06 194 PHE A N 1
ATOM 1554 C CA . PHE A 1 194 ? -16.771 -5.779 12.748 1.00 81.06 194 PHE A CA 1
ATOM 1555 C C . PHE A 1 194 ? -17.585 -6.996 13.210 1.00 81.06 194 PHE A C 1
ATOM 1557 O O . PHE A 1 194 ? -17.212 -8.127 12.888 1.00 81.06 194 PHE A O 1
ATOM 1564 N N . ASP A 1 195 ? -18.697 -6.802 13.927 1.00 80.75 195 ASP A N 1
ATOM 1565 C CA . ASP A 1 195 ? -19.609 -7.898 14.255 1.00 80.75 195 ASP A CA 1
ATOM 1566 C C . ASP A 1 195 ? -20.251 -8.477 12.974 1.00 80.75 195 ASP A C 1
ATOM 1568 O O . ASP A 1 195 ? -20.381 -7.833 11.932 1.00 80.75 195 ASP A O 1
ATOM 1572 N N . SER A 1 196 ? -20.702 -9.722 13.066 1.00 71.44 196 SER A N 1
ATOM 1573 C CA . SER A 1 196 ? -21.481 -10.459 12.072 1.00 71.44 196 SER A CA 1
ATOM 1574 C C . SER A 1 196 ? -22.724 -9.716 11.558 1.00 71.44 196 SER A C 1
ATOM 1576 O O . SER A 1 196 ? -23.127 -9.913 10.407 1.00 71.44 196 SER A O 1
ATOM 1578 N N . GLU A 1 197 ? -23.312 -8.843 12.375 1.00 78.94 197 GLU A N 1
ATOM 1579 C CA . GLU A 1 197 ? -24.428 -7.952 12.018 1.00 78.94 197 GLU A CA 1
ATOM 1580 C C . GLU A 1 197 ? -23.999 -6.474 11.927 1.00 78.94 197 GLU A C 1
ATOM 1582 O O . GLU A 1 197 ? -24.835 -5.588 11.754 1.00 78.94 197 GLU A O 1
ATOM 1587 N N . GLY A 1 198 ? -22.696 -6.210 12.037 1.00 77.00 198 GLY A N 1
ATOM 1588 C CA . GLY A 1 198 ? -22.097 -4.887 11.985 1.00 77.00 198 GLY A CA 1
ATOM 1589 C C . GLY A 1 198 ? -22.032 -4.307 10.575 1.00 77.00 198 GLY A C 1
ATOM 1590 O O . GLY A 1 198 ? -22.300 -4.965 9.562 1.00 77.00 198 GLY A O 1
ATOM 1591 N N . VAL A 1 199 ? -21.633 -3.040 10.507 1.00 79.31 199 VAL A N 1
ATOM 1592 C CA . VAL A 1 199 ? -21.560 -2.254 9.268 1.00 79.31 199 VAL A CA 1
ATOM 1593 C C . VAL A 1 199 ? -20.642 -2.906 8.219 1.00 79.31 199 VAL A C 1
ATOM 1595 O O . VAL A 1 199 ? -20.922 -2.844 7.021 1.00 79.31 199 VAL A O 1
ATOM 1598 N N . TYR A 1 200 ? -19.606 -3.639 8.642 1.00 76.62 200 TYR A N 1
ATOM 1599 C CA . TYR A 1 200 ? -18.677 -4.335 7.746 1.00 76.62 200 TYR A CA 1
ATOM 1600 C C . TYR A 1 200 ? -19.072 -5.765 7.386 1.00 76.62 200 TYR A C 1
ATOM 1602 O O . TYR A 1 200 ? -18.281 -6.475 6.758 1.00 76.62 200 TYR A O 1
ATOM 1610 N N . ARG A 1 201 ? -20.304 -6.197 7.683 1.00 75.56 201 ARG A N 1
ATOM 1611 C CA . ARG A 1 201 ? -20.798 -7.537 7.331 1.00 75.56 201 ARG A CA 1
ATOM 1612 C C . ARG A 1 201 ? -20.556 -7.897 5.864 1.00 75.56 201 ARG A C 1
ATOM 1614 O O . ARG A 1 201 ? -20.168 -9.025 5.571 1.00 75.56 201 ARG A O 1
ATOM 1621 N N . GLN A 1 202 ? -20.780 -6.973 4.926 1.00 72.50 202 GLN A N 1
ATOM 1622 C CA . GLN A 1 202 ? -20.571 -7.258 3.498 1.00 72.50 202 GLN A CA 1
ATOM 1623 C C . GLN A 1 202 ? -19.097 -7.537 3.180 1.00 72.50 202 GLN A C 1
ATOM 1625 O O . GLN A 1 202 ? -18.797 -8.462 2.429 1.00 72.50 202 GLN A O 1
ATOM 1630 N N . THR A 1 203 ? -18.184 -6.790 3.798 1.00 70.94 203 THR A N 1
ATOM 1631 C CA . THR A 1 203 ? -16.734 -6.987 3.688 1.00 70.94 203 THR A CA 1
ATOM 1632 C C . THR A 1 203 ? -16.303 -8.305 4.339 1.00 70.94 203 THR A C 1
ATOM 1634 O O . THR A 1 203 ? -15.483 -9.031 3.778 1.00 70.94 203 THR A O 1
ATOM 1637 N N . TRP A 1 204 ? -16.913 -8.664 5.474 1.00 71.31 204 TRP A N 1
ATOM 1638 C CA . TRP A 1 204 ? -16.722 -9.954 6.144 1.00 71.31 204 TRP A CA 1
ATOM 1639 C C . TRP A 1 204 ? -17.131 -11.129 5.248 1.00 71.31 204 TRP A C 1
ATOM 1641 O O . TRP A 1 204 ? -16.328 -12.016 4.961 1.00 71.31 204 TRP A O 1
ATOM 1651 N N . VAL A 1 205 ? -18.355 -11.093 4.712 1.00 68.06 205 VAL A N 1
ATOM 1652 C CA . VAL A 1 205 ? -18.868 -12.089 3.752 1.00 68.06 205 VAL A CA 1
ATOM 1653 C C . VAL A 1 205 ? -18.035 -12.113 2.464 1.00 68.06 205 VAL A C 1
ATOM 1655 O O . VAL A 1 205 ? -17.884 -13.165 1.847 1.00 68.06 205 VAL A O 1
ATOM 1658 N N . GLY A 1 206 ? -17.459 -10.973 2.079 1.00 68.50 206 GLY A N 1
ATOM 1659 C CA . GLY A 1 206 ? -16.567 -10.817 0.931 1.00 68.50 206 GLY A CA 1
ATOM 1660 C C . GLY A 1 206 ? -15.171 -11.430 1.093 1.00 68.50 206 GLY A C 1
ATOM 1661 O O . GLY A 1 206 ? -14.393 -11.373 0.142 1.00 68.50 206 GLY A O 1
ATOM 1662 N N . GLY A 1 207 ? -14.848 -12.028 2.246 1.00 74.88 207 GLY A N 1
ATOM 1663 C CA . GLY A 1 207 ? -13.583 -12.737 2.470 1.00 74.88 207 GLY A CA 1
ATOM 1664 C C . GLY A 1 207 ? -12.586 -12.020 3.384 1.00 74.88 207 GLY A C 1
ATOM 1665 O O . GLY A 1 207 ? -11.406 -12.380 3.399 1.00 74.88 207 GLY A O 1
ATOM 1666 N N . MET A 1 208 ? -13.024 -11.026 4.163 1.00 81.19 208 MET A N 1
ATOM 1667 C CA . MET A 1 208 ? -12.202 -10.487 5.247 1.00 81.19 208 MET A CA 1
ATOM 1668 C C . MET A 1 208 ? -12.045 -11.533 6.354 1.00 81.19 208 MET A C 1
ATOM 1670 O O . MET A 1 208 ? -13.028 -12.044 6.880 1.00 81.19 208 MET A O 1
ATOM 1674 N N . ALA A 1 209 ? -10.798 -11.881 6.662 1.00 83.12 209 ALA A N 1
ATOM 1675 C CA . ALA A 1 209 ? -10.459 -12.979 7.563 1.00 83.12 209 ALA A CA 1
ATOM 1676 C C . ALA A 1 209 ? -10.184 -12.504 8.994 1.00 83.12 209 ALA A C 1
ATOM 1678 O O . ALA A 1 209 ? -10.499 -13.204 9.952 1.00 83.12 209 ALA A O 1
ATOM 1679 N N . GLU A 1 210 ? -9.582 -11.324 9.131 1.00 88.38 210 GLU A N 1
ATOM 1680 C CA . GLU A 1 21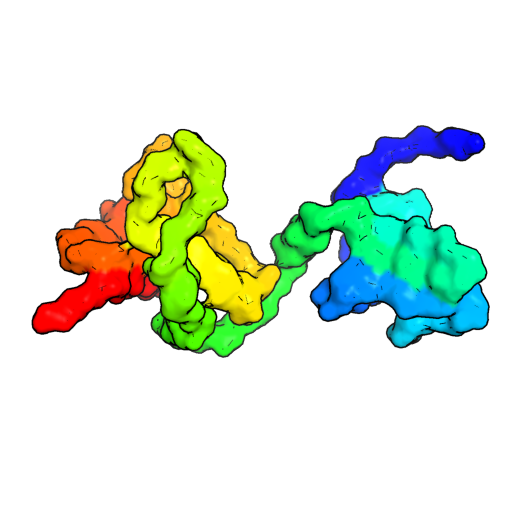0 ? -9.182 -10.731 10.406 1.00 88.38 210 GLU A CA 1
ATOM 1681 C C . GLU A 1 210 ? -9.286 -9.209 10.317 1.00 88.38 210 GLU A C 1
ATOM 1683 O O . GLU A 1 210 ? -9.302 -8.638 9.218 1.00 88.38 210 GLU A O 1
ATOM 1688 N N . PHE A 1 211 ? -9.303 -8.549 11.471 1.00 90.19 211 PHE A N 1
ATOM 1689 C CA . PHE A 1 211 ? -9.242 -7.099 11.547 1.00 90.19 211 PHE A CA 1
ATOM 1690 C C . PHE A 1 211 ? -8.387 -6.612 12.716 1.00 90.19 211 PHE A C 1
ATOM 1692 O O . PHE A 1 211 ? -8.121 -7.355 13.661 1.00 90.19 211 PHE A O 1
ATOM 1699 N N . ALA A 1 212 ? -7.959 -5.356 12.641 1.00 91.81 212 ALA A N 1
ATOM 1700 C CA . ALA A 1 212 ? -7.291 -4.654 13.724 1.00 91.81 212 ALA A CA 1
ATOM 1701 C C . ALA A 1 212 ? -7.856 -3.239 13.868 1.00 91.81 212 ALA A C 1
ATOM 1703 O O . ALA A 1 212 ? -8.033 -2.532 12.880 1.00 91.81 212 ALA A O 1
ATOM 1704 N N . ILE A 1 213 ? -8.076 -2.819 15.110 1.00 91.19 213 ILE A N 1
ATOM 1705 C CA . ILE A 1 213 ? -8.346 -1.424 15.453 1.00 91.19 213 ILE A CA 1
ATOM 1706 C C . ILE A 1 213 ? -7.094 -0.904 16.153 1.00 91.19 213 ILE A C 1
ATOM 1708 O O . ILE A 1 213 ? -6.620 -1.514 17.115 1.00 91.19 213 ILE A O 1
ATOM 1712 N N . VAL A 1 214 ? -6.521 0.176 15.631 1.00 90.62 214 VAL A N 1
ATOM 1713 C CA . VAL A 1 214 ? -5.307 0.799 16.163 1.00 90.62 214 VAL A CA 1
ATOM 1714 C C . VAL A 1 214 ? -5.677 2.152 16.711 1.00 90.62 214 VAL A C 1
ATOM 1716 O O . VAL A 1 214 ? -6.045 3.048 15.960 1.00 90.62 214 VAL A O 1
ATOM 1719 N N . ASP A 1 215 ? -5.555 2.299 18.017 1.00 89.31 215 ASP A N 1
ATOM 1720 C CA . ASP A 1 215 ? -5.857 3.550 18.682 1.00 89.31 215 ASP A CA 1
ATOM 1721 C C . ASP A 1 215 ? -4.564 4.241 19.116 1.00 89.31 215 ASP A C 1
ATOM 1723 O O . ASP A 1 215 ? -3.713 3.631 19.770 1.00 89.31 215 ASP A O 1
ATOM 1727 N N . PHE A 1 216 ? -4.394 5.491 18.690 1.00 85.44 216 PHE A N 1
ATOM 1728 C CA . PHE A 1 216 ? -3.202 6.295 18.950 1.00 85.44 216 PHE A CA 1
ATOM 1729 C C . PHE A 1 216 ? -3.363 7.253 20.139 1.00 85.44 216 PHE A C 1
ATOM 1731 O O . PHE A 1 216 ? -2.479 8.089 20.352 1.00 85.44 216 PHE A O 1
ATOM 1738 N N . HIS A 1 217 ? -4.442 7.137 20.925 1.00 80.06 217 HIS A N 1
ATOM 1739 C CA . HIS A 1 217 ? -4.591 7.925 22.147 1.00 80.06 217 HIS A CA 1
ATOM 1740 C C . HIS A 1 217 ? -3.465 7.648 23.153 1.00 80.06 217 HIS A C 1
ATOM 1742 O O . HIS A 1 217 ? -2.878 6.563 23.221 1.00 80.06 217 HIS A O 1
ATOM 1748 N N . TYR A 1 218 ? -3.172 8.648 23.979 1.00 67.44 218 TYR A N 1
ATOM 1749 C CA . TYR A 1 218 ? -2.294 8.466 25.127 1.00 67.44 218 TYR A CA 1
ATOM 1750 C C . TYR A 1 218 ? -3.044 7.707 26.218 1.00 67.44 218 TYR A C 1
ATOM 1752 O O . TYR A 1 218 ? -4.116 8.133 26.634 1.00 67.44 218 TYR A O 1
ATOM 1760 N N . ALA A 1 219 ? -2.482 6.592 26.683 1.00 57.28 219 ALA A N 1
ATOM 1761 C CA . ALA A 1 219 ? -2.953 5.968 27.911 1.00 57.28 219 ALA A CA 1
ATOM 1762 C C . ALA A 1 219 ? -2.626 6.906 29.084 1.00 57.28 219 ALA A C 1
ATOM 1764 O O . ALA A 1 219 ? -1.445 7.171 29.333 1.00 57.28 219 ALA A O 1
ATOM 1765 N N . ASP A 1 220 ? -3.664 7.417 29.744 1.00 50.56 220 ASP A N 1
ATOM 1766 C CA . ASP A 1 220 ? -3.558 8.159 31.007 1.00 50.56 220 ASP A CA 1
ATOM 1767 C C . ASP A 1 220 ? -3.053 7.268 32.160 1.00 50.56 220 ASP A C 1
ATOM 1769 O O . ASP A 1 220 ? -3.456 6.080 32.239 1.00 50.56 220 ASP A O 1
#

Organism: NCBI:txid1033008

Secondary structure (DSSP, 8-state):
---------S--HHHHT-HHHHHHHHHHHHHSEEEEETTSPPGGG--HHHHGGGGGTSEEEEE-SSEEEEEESSHHHHHHHHHHSPPP--SSSSHHHHHHHHHHT--GGGTSS-----TT-----HHHHHHHHHHHHHHHH-TT--B-TT-S-SSTTS--SEEEEEE-TTS-EEEEEEEEESSSSSHHHHHHHTSTTSTTHHHHHTTEEEEEEEE-----

Sequence (220 aa):
MRRDGQPRFLLTPQGAVDERIIRVFRKLFVGETIIYGANDEEPGGLARTDINSHEQGYIYLEISASTIQISFSFPLQRGMLQASLQPPPSAFPDVFRLVTEVVKLFKPAHFTSPQRVDDAATDQPLEATYRHEFYRCLYLLRPRALISAEYCAQAPTDRIDFLVHCHESDNTARSWGIELLGDGDRLKDHTDHFDSEGVYRQTWVGGMAEFAIVDFHYAD